Protein AF-0000000075756177 (afdb_homodimer)

InterPro domains:
  IPR056121 Domain of unknown function DUF7704 [PF24803] (3-144)
  IPR056121 Domain of unknown function DUF7704 [PTHR37019] (3-151)

Organism: Penicillium rubens (strain ATCC 28089 / DSM 1075 / NRRL 1951 / Wisconsin 54-1255) (NCBI:txid500485)

pLDDT: mean 95.38, std 9.03, range [45.72, 98.94]

Radius of gyration: 20.56 Å; Cα contacts (8 Å, |Δi|>4): 437; chains: 2; bounding box: 46×74×47 Å

Structure (mmCIF, N/CA/C/O backbone):
data_AF-0000000075756177-model_v1
#
loop_
_entity.id
_entity.type
_entity.pdbx_description
1 polymer 'Pc20g02870 protein'
#
loop_
_atom_site.group_PDB
_atom_site.id
_atom_site.type_symbol
_atom_site.label_atom_id
_atom_site.label_alt_id
_atom_site.label_comp_id
_atom_site.label_asym_id
_atom_site.label_entity_id
_atom_site.label_seq_id
_atom_site.pdbx_PDB_ins_code
_atom_site.Cartn_x
_atom_site.Cartn_y
_atom_site.Cartn_z
_atom_site.occupancy
_atom_site.B_iso_or_equiv
_atom_site.auth_seq_id
_atom_site.auth_comp_id
_atom_site.auth_asym_id
_atom_site.auth_atom_id
_atom_site.pdbx_PDB_model_num
ATOM 1 N N . MET A 1 1 ? -0.177 13.633 21.766 1 60.5 1 MET A N 1
ATOM 2 C CA . MET A 1 1 ? -1.088 14.703 21.359 1 60.5 1 MET A CA 1
ATOM 3 C C . MET A 1 1 ? -2.49 14.156 21.109 1 60.5 1 MET A C 1
ATOM 5 O O . MET A 1 1 ? -2.648 13.008 20.688 1 60.5 1 MET A O 1
ATOM 9 N N . PRO A 1 2 ? -3.428 14.906 21.578 1 76.88 2 PRO A N 1
ATOM 10 C CA . PRO A 1 2 ? -4.777 14.398 21.312 1 76.88 2 PRO A CA 1
ATOM 11 C C . PRO A 1 2 ? -5.086 14.289 19.812 1 76.88 2 PRO A C 1
ATOM 13 O O . PRO A 1 2 ? -4.547 15.055 19.016 1 76.88 2 PRO A O 1
ATOM 16 N N . THR A 1 3 ? -5.852 13.281 19.422 1 85.25 3 THR A N 1
ATOM 17 C CA . THR A 1 3 ? -6.258 13.062 18.047 1 85.25 3 THR A CA 1
ATOM 18 C C . THR A 1 3 ? -7.336 14.07 17.625 1 85.25 3 THR A C 1
ATOM 20 O O . THR A 1 3 ? -8.148 14.492 18.453 1 85.25 3 THR A O 1
ATOM 23 N N . ILE A 1 4 ? -7.324 14.445 16.438 1 93.94 4 ILE A N 1
ATOM 24 C CA . ILE A 1 4 ? -8.336 15.375 15.938 1 93.94 4 ILE A CA 1
ATOM 25 C C . ILE A 1 4 ? -9.57 14.609 15.477 1 93.94 4 ILE A C 1
ATOM 27 O O . ILE A 1 4 ? -10.609 15.203 15.188 1 93.94 4 ILE A O 1
ATOM 31 N N . PHE A 1 5 ? -9.5 13.266 15.484 1 93.81 5 PHE A N 1
ATOM 32 C CA . PHE A 1 5 ? -10.625 12.406 15.125 1 93.81 5 PHE A CA 1
ATOM 33 C C . PHE A 1 5 ? -11.688 12.414 16.219 1 93.81 5 PHE A C 1
ATOM 35 O O . PHE A 1 5 ? -11.359 12.477 17.406 1 93.81 5 PHE A O 1
ATOM 42 N N . PRO A 1 6 ? -12.961 12.352 15.727 1 96.56 6 PRO A N 1
ATOM 43 C CA . PRO A 1 6 ? -13.945 11.906 16.719 1 96.56 6 PRO A CA 1
ATOM 44 C C . PRO A 1 6 ? -13.617 10.531 17.297 1 96.56 6 PRO A C 1
ATOM 46 O O . PRO A 1 6 ? -12.805 9.797 16.734 1 96.56 6 PRO A O 1
ATOM 49 N N . THR A 1 7 ? -14.227 10.156 18.359 1 96.38 7 THR A N 1
ATOM 50 C CA . THR A 1 7 ? -13.859 9 19.172 1 96.38 7 THR A CA 1
ATOM 51 C C . THR A 1 7 ? -13.883 7.727 18.328 1 96.38 7 THR A C 1
ATOM 53 O O . THR A 1 7 ? -12.875 7.027 18.219 1 96.38 7 THR A O 1
ATOM 56 N N . TRP A 1 8 ? -15 7.391 17.688 1 98.06 8 TRP A N 1
ATOM 57 C CA . TRP A 1 8 ? -15.117 6.121 16.969 1 98.06 8 TRP A CA 1
ATOM 58 C C . TRP A 1 8 ? -14.18 6.082 15.766 1 98.06 8 TRP A C 1
ATOM 60 O O . TRP A 1 8 ? -13.43 5.121 15.594 1 98.06 8 TRP A O 1
ATOM 70 N N . PRO A 1 9 ? -14.133 7.113 14.93 1 98 9 PRO A N 1
ATOM 71 C CA . PRO A 1 9 ? -13.156 7.109 13.836 1 98 9 PRO A CA 1
ATOM 72 C C . PRO A 1 9 ? -11.719 6.957 14.328 1 98 9 PRO A C 1
ATOM 74 O O . PRO A 1 9 ? -10.914 6.285 13.688 1 98 9 PRO A O 1
ATOM 77 N N . HIS A 1 10 ? -11.461 7.531 15.445 1 97.69 10 HIS A N 1
ATOM 78 C CA . HIS A 1 10 ? -10.117 7.363 15.992 1 97.69 10 HIS A CA 1
ATOM 79 C C . HIS A 1 10 ? -9.836 5.902 16.328 1 97.69 10 HIS A C 1
ATOM 81 O O . HIS A 1 10 ? -8.781 5.375 15.961 1 97.69 10 HIS A O 1
ATOM 87 N N . ILE A 1 11 ? -10.727 5.254 17.031 1 98.25 11 ILE A N 1
ATOM 88 C CA . ILE A 1 11 ? -10.547 3.863 17.422 1 98.25 11 ILE A CA 1
ATOM 89 C C . ILE A 1 11 ? -10.406 2.988 16.188 1 98.25 11 ILE A C 1
ATOM 91 O O . ILE A 1 11 ? -9.492 2.156 16.094 1 98.25 11 ILE A O 1
ATOM 95 N N . LEU A 1 12 ? -11.258 3.23 15.188 1 98.69 12 LEU A N 1
ATOM 96 C CA . LEU A 1 12 ? -11.32 2.354 14.023 1 98.69 12 LEU A CA 1
ATOM 97 C C . LEU A 1 12 ? -10.164 2.631 13.07 1 98.69 12 LEU A C 1
ATOM 99 O O . LEU A 1 12 ? -9.383 1.729 12.75 1 98.69 12 LEU A O 1
ATOM 103 N N . PHE A 1 13 ? -9.992 3.891 12.633 1 98.44 13 PHE A N 1
ATOM 104 C CA . PHE A 1 13 ? -9.047 4.23 11.578 1 98.44 13 PHE A CA 1
ATOM 105 C C . PHE A 1 13 ? -7.656 4.477 12.156 1 98.44 13 PHE A C 1
ATOM 107 O O . PHE A 1 13 ? -6.648 4.242 11.484 1 98.44 13 PHE A O 1
ATOM 114 N N . GLY A 1 14 ? -7.57 4.898 13.414 1 97.75 14 GLY A N 1
ATOM 115 C CA . GLY A 1 14 ? -6.289 5.242 14.008 1 97.75 14 GLY A CA 1
ATOM 116 C C . GLY A 1 14 ? -5.676 4.105 14.797 1 97.75 14 GLY A C 1
ATOM 117 O O . GLY A 1 14 ? -4.473 4.113 15.078 1 97.75 14 GLY A O 1
ATOM 118 N N . VAL A 1 15 ? -6.48 3.037 15.188 1 98.19 15 VAL A N 1
ATOM 119 C CA . VAL A 1 15 ? -5.945 1.997 16.062 1 98.19 15 VAL A CA 1
ATOM 120 C C . VAL A 1 15 ? -6.211 0.623 15.453 1 98.19 15 VAL A C 1
ATOM 122 O O . VAL A 1 15 ? -5.277 -0.108 15.117 1 98.19 15 VAL A O 1
ATOM 125 N N . LEU A 1 16 ? -7.441 0.29 15.164 1 98.69 16 LEU A N 1
ATOM 126 C CA . LEU A 1 16 ? -7.797 -1.062 14.742 1 98.69 16 LEU A CA 1
ATOM 127 C C . LEU A 1 16 ? -7.336 -1.331 13.312 1 98.69 16 LEU A C 1
ATOM 129 O O . LEU A 1 16 ? -6.828 -2.412 13.016 1 98.69 16 LEU A O 1
ATOM 133 N N . GLU A 1 17 ? -7.535 -0.395 12.477 1 98.81 17 GLU A N 1
ATOM 134 C CA . GLU A 1 17 ? -7.141 -0.588 11.086 1 98.81 17 GLU A CA 1
ATOM 135 C C . GLU A 1 17 ? -5.629 -0.758 10.961 1 98.81 17 GLU A C 1
ATOM 137 O O . GLU A 1 17 ? -5.156 -1.705 10.328 1 98.81 17 GLU A O 1
ATOM 142 N N . PRO A 1 18 ? -4.809 0.048 11.633 1 98.44 18 PRO A N 1
ATOM 143 C CA . PRO A 1 18 ? -3.367 -0.21 11.586 1 98.44 18 PRO A CA 1
ATOM 144 C C . PRO A 1 18 ? -2.992 -1.576 12.156 1 98.44 18 PRO A C 1
ATOM 146 O O . PRO A 1 18 ? -2.1 -2.244 11.633 1 98.44 18 PRO A O 1
ATOM 149 N N . ILE A 1 19 ? -3.65 -2.016 13.141 1 98.19 19 ILE A N 1
ATOM 150 C CA . ILE A 1 19 ? -3.387 -3.34 13.688 1 98.19 19 ILE A CA 1
ATOM 151 C C . ILE A 1 19 ? -3.705 -4.406 12.641 1 98.19 19 ILE A C 1
ATOM 153 O O . ILE A 1 19 ? -2.938 -5.355 12.461 1 98.19 19 ILE A O 1
ATOM 157 N N . SER A 1 20 ? -4.824 -4.277 11.93 1 98.38 20 SER A N 1
ATOM 158 C CA . SER A 1 20 ? -5.195 -5.23 10.891 1 98.38 20 SER A CA 1
ATOM 159 C C . SER A 1 20 ? -4.156 -5.266 9.773 1 98.38 20 SER A C 1
ATOM 161 O O . SER A 1 20 ? -3.844 -6.332 9.242 1 98.38 20 SER A O 1
ATOM 163 N N . LEU A 1 21 ? -3.619 -4.102 9.398 1 98.75 21 LEU A N 1
ATOM 164 C CA . LEU A 1 21 ? -2.586 -4.023 8.367 1 98.75 21 LEU A CA 1
ATOM 165 C C . LEU A 1 21 ? -1.298 -4.688 8.844 1 98.75 21 LEU A C 1
ATOM 167 O O . LEU A 1 21 ? -0.624 -5.371 8.062 1 98.75 21 LEU A O 1
ATOM 171 N N . ALA A 1 22 ? -0.954 -4.52 10.125 1 98.5 22 ALA A N 1
ATOM 172 C CA . ALA A 1 22 ? 0.229 -5.172 10.68 1 98.5 22 ALA A CA 1
ATOM 173 C C . ALA A 1 22 ? 0.087 -6.691 10.633 1 98.5 22 ALA A C 1
ATOM 175 O O . ALA A 1 22 ? 1.028 -7.398 10.273 1 98.5 22 ALA A O 1
ATOM 176 N N . LEU A 1 23 ? -1.107 -7.152 10.984 1 97.81 23 LEU A N 1
ATOM 177 C CA . LEU A 1 23 ? -1.362 -8.586 10.945 1 97.81 23 LEU A CA 1
ATOM 178 C C . LEU A 1 23 ? -1.269 -9.117 9.523 1 97.81 23 LEU A C 1
ATOM 180 O O . LEU A 1 23 ? -0.681 -10.18 9.289 1 97.81 23 LEU A O 1
ATOM 184 N N . GLY A 1 24 ? -1.844 -8.406 8.578 1 97.88 24 GLY A N 1
ATOM 185 C CA . GLY A 1 24 ? -1.731 -8.789 7.184 1 97.88 24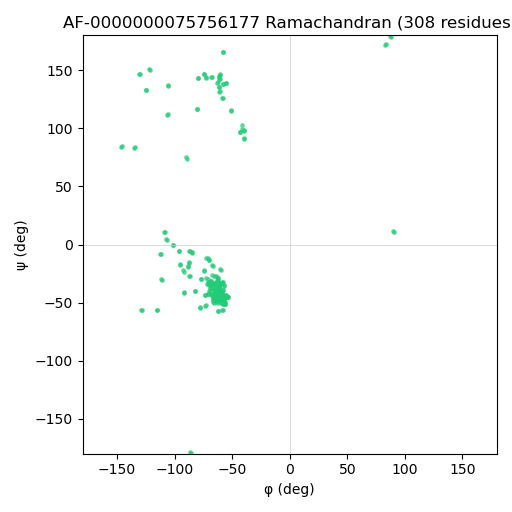 GLY A CA 1
ATOM 186 C C . GLY A 1 24 ? -0.301 -8.805 6.68 1 97.88 24 GLY A C 1
ATOM 187 O O . GLY A 1 24 ? 0.061 -9.625 5.84 1 97.88 24 GLY A O 1
ATOM 188 N N . SER A 1 25 ? 0.484 -7.906 7.184 1 98.44 25 SER A N 1
ATOM 189 C CA . SER A 1 25 ? 1.865 -7.77 6.73 1 98.44 25 SER A CA 1
ATOM 190 C C . SER A 1 25 ? 2.721 -8.938 7.207 1 98.44 25 SER A C 1
ATOM 192 O O . SER A 1 25 ? 3.656 -9.352 6.52 1 98.44 25 SER A O 1
ATOM 194 N N . VAL A 1 26 ? 2.502 -9.5 8.344 1 98.12 26 VAL A N 1
ATOM 195 C CA . VAL A 1 26 ? 3.367 -10.516 8.938 1 98.12 26 VAL A CA 1
ATOM 196 C C . VAL A 1 26 ? 2.943 -11.898 8.461 1 98.12 26 VAL A C 1
ATOM 198 O O . VAL A 1 26 ? 3.705 -12.867 8.586 1 98.12 26 VAL A O 1
ATOM 201 N N . PHE A 1 27 ? 1.721 -12.039 7.961 1 98.12 27 PHE A N 1
ATOM 202 C CA . PHE A 1 27 ? 1.169 -13.336 7.598 1 98.12 27 PHE A CA 1
ATOM 203 C C . PHE A 1 27 ? 2.068 -14.047 6.594 1 98.12 27 PHE A C 1
ATOM 205 O O . PHE A 1 27 ? 2.434 -15.211 6.789 1 98.12 27 PHE A O 1
ATOM 212 N N . PRO A 1 28 ? 2.471 -13.422 5.551 1 98.12 28 PRO A N 1
ATOM 213 C CA . PRO A 1 28 ? 3.32 -14.148 4.609 1 98.12 28 PRO A CA 1
ATOM 214 C C . PRO A 1 28 ? 4.691 -14.492 5.191 1 98.12 28 PRO A C 1
ATOM 216 O O . PRO A 1 28 ? 5.379 -15.383 4.684 1 98.12 28 PRO A O 1
ATOM 219 N N . LEU A 1 29 ? 5.156 -13.828 6.285 1 97.62 29 LEU A N 1
ATOM 220 C CA . LEU A 1 29 ? 6.422 -14.141 6.941 1 97.62 29 LEU A CA 1
ATOM 221 C C . LEU A 1 29 ? 6.293 -15.391 7.809 1 97.62 29 LEU A C 1
ATOM 223 O O . LEU A 1 29 ? 7.25 -16.156 7.941 1 97.62 29 LEU A O 1
ATOM 227 N N . TYR A 1 30 ? 5.102 -15.578 8.305 1 97.62 30 TYR A N 1
ATOM 228 C CA . TYR A 1 30 ? 4.852 -16.672 9.234 1 97.62 30 TYR A CA 1
ATOM 229 C C . TYR A 1 30 ? 4.402 -17.922 8.492 1 97.62 30 TYR A C 1
ATOM 231 O O . TYR A 1 30 ? 4.773 -19.047 8.867 1 97.62 30 TYR A O 1
ATOM 239 N N . ASP A 1 31 ? 3.572 -17.797 7.504 1 98.31 31 ASP A N 1
ATOM 240 C CA . ASP A 1 31 ? 2.994 -18.891 6.727 1 98.31 31 ASP A CA 1
ATOM 241 C C . ASP A 1 31 ? 2.785 -18.484 5.27 1 98.31 31 ASP A C 1
ATOM 243 O O . ASP A 1 31 ? 1.659 -18.188 4.859 1 98.31 31 ASP A O 1
ATOM 247 N N . LEU A 1 32 ? 3.871 -18.609 4.508 1 98.31 32 LEU A N 1
ATOM 248 C CA . LEU A 1 32 ? 3.877 -18.156 3.119 1 98.31 32 LEU A CA 1
ATOM 249 C C . LEU A 1 32 ? 2.908 -18.984 2.277 1 98.31 32 LEU A C 1
ATOM 251 O O . LEU A 1 32 ? 2.107 -18.438 1.522 1 98.31 32 LEU A O 1
ATOM 255 N N . GLU A 1 33 ? 2.977 -20.328 2.416 1 98 33 GLU A N 1
ATOM 256 C CA . GLU A 1 33 ? 2.111 -21.219 1.642 1 98 33 GLU A CA 1
ATOM 257 C C . GLU A 1 33 ? 0.64 -20.953 1.954 1 98 33 GLU A C 1
ATOM 259 O O . GLU A 1 33 ? -0.192 -20.891 1.047 1 98 33 GLU A O 1
ATOM 264 N N . GLY A 1 34 ? 0.359 -20.812 3.277 1 98.06 34 GLY A N 1
ATOM 265 C CA . GLY A 1 34 ? -1.007 -20.516 3.682 1 98.06 34 GLY A CA 1
ATOM 266 C C . GLY A 1 34 ? -1.503 -19.172 3.174 1 98.06 34 GLY A C 1
ATOM 267 O O . GLY A 1 34 ? -2.666 -19.047 2.783 1 98.06 34 GLY A O 1
ATOM 268 N N . PHE A 1 35 ? -0.64 -18.172 3.123 1 98.69 35 PHE A N 1
ATOM 269 C CA . PHE A 1 35 ? -1.006 -16.844 2.643 1 98.69 35 PHE A CA 1
ATOM 270 C C . PHE A 1 35 ? -1.337 -16.875 1.154 1 98.69 35 PHE A C 1
ATOM 272 O O . PHE A 1 35 ? -2.322 -16.281 0.719 1 98.69 35 PHE A O 1
ATOM 279 N N . ILE A 1 36 ? -0.532 -17.594 0.418 1 98.56 36 ILE A N 1
ATOM 280 C CA . ILE A 1 36 ? -0.739 -17.656 -1.024 1 98.56 36 ILE A CA 1
ATOM 281 C C . ILE A 1 36 ? -1.962 -18.516 -1.33 1 98.56 36 ILE A C 1
ATOM 283 O O . ILE A 1 36 ? -2.908 -18.062 -1.973 1 98.56 36 ILE A O 1
ATOM 287 N N . ALA A 1 37 ? -2.02 -19.734 -0.821 1 97.81 37 ALA A N 1
ATOM 288 C CA . ALA A 1 37 ? -3.129 -20.641 -1.099 1 97.81 37 ALA A CA 1
ATOM 289 C C . ALA A 1 37 ? -4.441 -20.094 -0.547 1 97.81 37 ALA A C 1
ATOM 291 O O . ALA A 1 37 ? -5.504 -20.281 -1.145 1 97.81 37 ALA A O 1
ATOM 292 N N . GLY A 1 38 ? -4.383 -19.375 0.55 1 97.75 38 GLY A N 1
ATOM 293 C CA . GLY A 1 38 ? -5.562 -18.891 1.246 1 97.75 38 GLY A CA 1
ATOM 294 C C . GLY A 1 38 ? -6.262 -17.766 0.511 1 97.75 38 GLY A C 1
ATOM 295 O O . GLY A 1 38 ? -7.402 -17.422 0.832 1 97.75 38 GLY A O 1
ATOM 296 N N . GLN A 1 39 ? -5.645 -17.188 -0.509 1 98.31 39 GLN A N 1
ATOM 297 C CA . GLN A 1 39 ? -6.293 -16.156 -1.297 1 98.31 39 GLN A CA 1
ATOM 298 C C . GLN A 1 39 ? -7.527 -16.688 -2.012 1 98.31 39 GLN A C 1
ATOM 300 O O . GLN A 1 39 ? -8.438 -15.93 -2.35 1 98.31 39 GLN A O 1
ATOM 305 N N . THR A 1 40 ? -7.516 -17.938 -2.305 1 97.31 40 THR A N 1
ATOM 306 C CA . THR A 1 40 ? -8.625 -18.609 -2.969 1 97.31 40 THR A CA 1
ATOM 307 C C . THR A 1 40 ? -8.938 -19.938 -2.289 1 97.31 40 THR A C 1
ATOM 309 O O . THR A 1 40 ? -8.539 -21 -2.773 1 97.31 40 THR A O 1
ATOM 312 N N . PRO A 1 41 ? -9.711 -19.844 -1.241 1 93.56 41 PRO A N 1
ATOM 313 C CA . PRO A 1 41 ? -9.844 -21.016 -0.37 1 93.56 41 PRO A CA 1
ATOM 314 C C . PRO A 1 41 ? -10.625 -22.141 -1.024 1 93.56 41 PRO A C 1
ATOM 316 O O . PRO A 1 41 ? -10.578 -23.281 -0.552 1 93.56 41 PRO A O 1
ATOM 319 N N . THR A 1 42 ? -11.297 -21.938 -2.092 1 95 42 THR A N 1
ATOM 320 C CA . THR A 1 42 ? -12.109 -22.969 -2.719 1 95 42 THR A CA 1
ATOM 321 C C . THR A 1 42 ? -11.336 -23.656 -3.852 1 95 42 THR A C 1
ATOM 323 O O . THR A 1 42 ? -11.859 -24.547 -4.512 1 95 42 THR A O 1
ATOM 326 N N . ILE A 1 43 ? -10.211 -23.203 -4.164 1 95.81 43 ILE A N 1
ATOM 327 C CA . ILE A 1 43 ? -9.352 -23.75 -5.207 1 95.81 43 ILE A CA 1
ATOM 328 C C . ILE A 1 43 ? -8.188 -24.516 -4.566 1 95.81 43 ILE A C 1
ATOM 330 O O . ILE A 1 43 ? -7.602 -24.047 -3.588 1 95.81 43 ILE A O 1
ATOM 334 N N . ALA A 1 44 ? -7.879 -25.672 -5.098 1 96.5 44 ALA A N 1
ATOM 335 C CA . ALA A 1 44 ? -6.77 -26.469 -4.574 1 96.5 44 ALA A CA 1
ATOM 336 C C . ALA A 1 44 ? -5.473 -25.656 -4.562 1 96.5 44 ALA A C 1
ATOM 338 O O . ALA A 1 44 ? -5.18 -24.938 -5.512 1 96.5 44 ALA A O 1
ATOM 339 N N . ALA A 1 45 ? -4.734 -25.828 -3.482 1 95.88 45 ALA A N 1
ATOM 340 C CA . ALA A 1 45 ? -3.445 -25.141 -3.371 1 95.88 45 ALA A CA 1
ATOM 341 C C . ALA A 1 45 ? -2.506 -25.562 -4.496 1 95.88 45 ALA A C 1
ATOM 343 O O . ALA A 1 45 ? -2.578 -26.703 -4.984 1 95.88 45 ALA A O 1
ATOM 344 N N . PRO A 1 46 ? -1.702 -24.609 -4.898 1 93.56 46 PRO A N 1
ATOM 345 C CA . PRO A 1 46 ? -0.707 -25.047 -5.883 1 93.56 46 PRO A CA 1
ATOM 346 C C . PRO A 1 46 ? 0.221 -26.125 -5.336 1 93.56 46 PRO A C 1
ATOM 348 O O . PRO A 1 46 ? 0.592 -26.094 -4.16 1 93.56 46 PRO A O 1
ATOM 351 N N . ALA A 1 47 ? 0.567 -27.047 -6.168 1 92.31 47 ALA A N 1
ATOM 352 C CA . ALA A 1 47 ? 1.464 -28.125 -5.762 1 92.31 47 ALA A CA 1
ATOM 353 C C . ALA A 1 47 ? 2.82 -27.578 -5.328 1 92.31 47 ALA A C 1
ATOM 355 O O . ALA A 1 47 ? 3.422 -28.078 -4.371 1 92.31 47 ALA A O 1
ATOM 356 N N . THR A 1 48 ? 3.365 -26.609 -6.051 1 93.94 48 THR A N 1
ATOM 357 C CA . THR A 1 48 ? 4.586 -25.875 -5.73 1 93.94 48 THR A CA 1
ATOM 358 C C . THR A 1 48 ? 4.363 -24.375 -5.859 1 93.94 48 THR A C 1
ATOM 360 O O . THR A 1 48 ? 3.574 -23.938 -6.695 1 93.94 48 THR A O 1
ATOM 363 N N . LEU A 1 49 ? 5.059 -23.719 -5.012 1 95.81 49 LEU A N 1
ATOM 364 C CA . LEU A 1 49 ? 4.953 -22.266 -5.105 1 95.81 49 LEU A CA 1
ATOM 365 C C . LEU A 1 49 ? 5.84 -21.719 -6.223 1 95.81 49 LEU A C 1
ATOM 367 O O . LEU A 1 49 ? 7.059 -21.906 -6.199 1 95.81 49 LEU A O 1
ATOM 371 N N . HIS A 1 50 ? 5.191 -21.125 -7.199 1 97.19 50 HIS A N 1
ATOM 372 C CA . HIS A 1 50 ? 5.996 -20.422 -8.188 1 97.19 50 HIS A CA 1
ATOM 373 C C . HIS A 1 50 ? 6.668 -19.188 -7.586 1 97.19 50 HIS A C 1
ATOM 375 O O . HIS A 1 50 ? 6.043 -18.438 -6.828 1 97.19 50 HIS A O 1
ATOM 381 N N . PRO A 1 51 ? 7.883 -18.844 -7.992 1 97.62 51 PRO A N 1
ATOM 382 C CA . PRO A 1 51 ? 8.594 -17.703 -7.414 1 97.62 51 PRO A CA 1
ATOM 383 C C . PRO A 1 51 ? 7.875 -16.375 -7.656 1 97.62 51 PRO A C 1
ATOM 385 O O . PRO A 1 51 ? 7.98 -15.461 -6.84 1 97.62 51 PRO A O 1
ATOM 388 N N . SER A 1 52 ? 7.145 -16.266 -8.719 1 97.94 52 SER A N 1
ATOM 389 C CA . SER A 1 52 ? 6.387 -15.047 -8.969 1 97.94 52 SER A CA 1
ATOM 390 C C . SER A 1 52 ? 5.348 -14.812 -7.875 1 97.94 52 SER A C 1
ATOM 392 O O . SER A 1 52 ? 5.133 -13.68 -7.445 1 97.94 52 SER A O 1
ATOM 394 N N . SER A 1 53 ? 4.711 -15.906 -7.418 1 98.31 53 SER A N 1
ATOM 395 C CA . SER A 1 53 ? 3.736 -15.789 -6.336 1 98.31 53 SER A CA 1
ATOM 396 C C . SER A 1 53 ? 4.414 -15.422 -5.02 1 98.31 53 SER A C 1
ATOM 398 O O . SER A 1 53 ? 3.848 -14.688 -4.207 1 98.31 53 SER A O 1
ATOM 400 N N . VAL A 1 54 ? 5.547 -15.914 -4.84 1 98.44 54 VAL A N 1
ATOM 401 C CA . VAL A 1 54 ? 6.34 -15.594 -3.658 1 98.44 54 VAL A CA 1
ATOM 402 C C . VAL A 1 54 ? 6.664 -14.102 -3.648 1 98.44 54 VAL A C 1
ATOM 404 O O . VAL A 1 54 ? 6.473 -13.422 -2.633 1 98.44 54 VAL A O 1
ATOM 407 N N . ALA A 1 55 ? 7.117 -13.602 -4.777 1 98.75 55 ALA A N 1
ATOM 408 C CA . ALA A 1 55 ? 7.422 -12.18 -4.902 1 98.75 55 ALA A CA 1
ATOM 409 C C . ALA A 1 55 ? 6.199 -11.32 -4.582 1 98.75 55 ALA A C 1
ATOM 411 O O . ALA A 1 55 ? 6.273 -10.398 -3.766 1 98.75 55 ALA A O 1
ATOM 412 N N . LEU A 1 56 ? 5.105 -11.695 -5.195 1 98.88 56 LEU A N 1
ATOM 413 C CA . LEU A 1 56 ? 3.873 -10.938 -5.02 1 98.88 56 LEU A CA 1
ATOM 414 C C . LEU A 1 56 ? 3.422 -10.953 -3.564 1 98.88 56 LEU A C 1
ATOM 416 O O . LEU A 1 56 ? 2.998 -9.93 -3.027 1 98.88 56 LEU A O 1
ATOM 420 N N . ALA A 1 57 ? 3.533 -12.086 -2.953 1 98.88 57 ALA A N 1
ATOM 421 C CA . ALA A 1 57 ? 3.1 -12.242 -1.567 1 98.88 57 ALA A CA 1
ATOM 422 C C . ALA A 1 57 ? 3.938 -11.375 -0.63 1 98.88 57 ALA A C 1
ATOM 424 O O . ALA A 1 57 ? 3.395 -10.641 0.199 1 98.88 57 ALA A O 1
ATOM 425 N N . TYR A 1 58 ? 5.203 -11.43 -0.785 1 98.81 58 TYR A N 1
ATOM 426 C CA . TYR A 1 58 ? 6.078 -10.656 0.09 1 98.81 58 TYR A CA 1
ATOM 427 C C . TYR A 1 58 ? 5.949 -9.164 -0.189 1 98.81 58 TYR A C 1
ATOM 429 O O . TYR A 1 58 ? 6.004 -8.344 0.733 1 98.81 58 TYR A O 1
ATOM 437 N N . GLN A 1 59 ? 5.844 -8.781 -1.425 1 98.94 59 GLN A N 1
ATOM 438 C CA . GLN A 1 59 ? 5.66 -7.375 -1.771 1 98.94 59 GLN A CA 1
ATOM 439 C C . GLN A 1 59 ? 4.348 -6.836 -1.205 1 98.94 59 GLN A C 1
ATOM 441 O O . GLN A 1 59 ? 4.305 -5.723 -0.681 1 98.94 59 GLN A O 1
ATOM 446 N N . LEU A 1 60 ? 3.324 -7.637 -1.31 1 98.88 60 LEU A N 1
ATOM 447 C CA . LEU A 1 60 ? 2.043 -7.23 -0.742 1 98.88 60 LEU A CA 1
ATOM 448 C C . LEU A 1 60 ? 2.145 -7.078 0.772 1 98.88 60 LEU A C 1
ATOM 450 O O . LEU A 1 60 ? 1.688 -6.074 1.329 1 98.88 60 LEU A O 1
ATOM 454 N N . GLY A 1 61 ? 2.742 -8.055 1.448 1 98.81 61 GLY A N 1
ATOM 455 C CA . GLY A 1 61 ? 2.971 -7.926 2.879 1 98.81 61 GLY A CA 1
ATOM 456 C C . GLY A 1 61 ? 3.756 -6.68 3.248 1 98.81 61 GLY A C 1
ATOM 457 O O . GLY A 1 61 ? 3.434 -6.004 4.227 1 98.81 61 GLY A O 1
ATOM 458 N N . ASN A 1 62 ? 4.773 -6.41 2.52 1 98.88 62 ASN A N 1
ATOM 459 C CA . ASN A 1 62 ? 5.594 -5.227 2.746 1 98.88 62 ASN A CA 1
ATOM 460 C C . ASN A 1 62 ? 4.773 -3.945 2.623 1 98.88 62 ASN A C 1
ATOM 462 O O . ASN A 1 62 ? 4.938 -3.02 3.42 1 98.88 62 ASN A O 1
ATOM 466 N N . VAL A 1 63 ? 3.906 -3.869 1.613 1 98.81 63 VAL A N 1
ATOM 467 C CA . VAL A 1 63 ? 3.145 -2.639 1.433 1 98.81 63 VAL A CA 1
ATOM 468 C C . VAL A 1 63 ? 2.082 -2.523 2.523 1 98.81 63 VAL A C 1
ATOM 470 O O . VAL A 1 63 ? 1.75 -1.42 2.961 1 98.81 63 VAL A O 1
ATOM 473 N N . TYR A 1 64 ? 1.595 -3.656 3.045 1 98.88 64 TYR A N 1
ATOM 474 C CA . TYR A 1 64 ? 0.739 -3.586 4.223 1 98.88 64 TYR A CA 1
ATOM 475 C C . TYR A 1 64 ? 1.486 -2.975 5.402 1 98.88 64 TYR A C 1
ATOM 477 O O . TYR A 1 64 ? 0.909 -2.217 6.188 1 98.88 64 TYR A O 1
ATOM 485 N N . SER A 1 65 ? 2.691 -3.355 5.598 1 98.81 65 SER A N 1
ATOM 486 C CA . SER A 1 65 ? 3.508 -2.738 6.637 1 98.81 65 SER A CA 1
ATOM 487 C C . SER A 1 65 ? 3.643 -1.236 6.414 1 98.81 65 SER A C 1
ATOM 489 O O . SER A 1 65 ? 3.588 -0.455 7.367 1 98.81 65 SER A O 1
ATOM 491 N N . LEU A 1 66 ? 3.877 -0.829 5.164 1 98.88 66 LEU A N 1
ATOM 492 C CA . LEU A 1 66 ? 3.934 0.595 4.848 1 98.88 66 LEU A CA 1
ATOM 493 C C . LEU A 1 66 ? 2.623 1.285 5.211 1 98.88 66 LEU A C 1
ATOM 495 O O . LEU A 1 66 ? 2.631 2.363 5.809 1 98.88 66 LEU A O 1
ATOM 499 N N . LEU A 1 67 ? 1.511 0.699 4.859 1 98.88 67 LEU A N 1
ATOM 500 C CA . LEU A 1 67 ? 0.213 1.307 5.137 1 98.88 67 LEU A CA 1
ATOM 501 C C . LEU A 1 67 ? -0.041 1.386 6.637 1 98.88 67 LEU A C 1
ATOM 503 O O . LEU A 1 67 ? -0.679 2.326 7.117 1 98.88 67 LEU A O 1
ATOM 507 N N . PHE A 1 68 ? 0.453 0.369 7.387 1 98.88 68 PHE A N 1
ATOM 508 C CA . PHE A 1 68 ? 0.43 0.451 8.844 1 98.88 68 PHE A CA 1
ATOM 509 C C . PHE A 1 68 ? 1.153 1.702 9.32 1 98.88 68 PHE A C 1
ATOM 511 O O . PHE A 1 68 ? 0.594 2.494 10.086 1 98.88 68 PHE A O 1
ATOM 518 N N . LEU A 1 69 ? 2.342 1.941 8.875 1 98.69 69 LEU A N 1
ATOM 519 C CA . LEU A 1 69 ? 3.156 3.076 9.297 1 98.69 69 LEU A CA 1
ATOM 520 C C . LEU A 1 69 ? 2.518 4.395 8.867 1 98.69 69 LEU A C 1
ATOM 522 O O . LEU A 1 69 ? 2.463 5.348 9.648 1 98.69 69 LEU A O 1
ATOM 526 N N . VAL A 1 70 ? 2.045 4.41 7.613 1 98.38 70 VAL A N 1
ATOM 527 C CA . VAL A 1 70 ? 1.433 5.625 7.078 1 98.38 70 VAL A CA 1
ATOM 528 C C . VAL A 1 70 ? 0.15 5.938 7.848 1 98.38 70 VAL A C 1
ATOM 530 O O . VAL A 1 70 ? -0.104 7.09 8.195 1 98.38 70 VAL A O 1
ATOM 533 N N . GLY A 1 71 ? -0.647 4.895 8.117 1 97.81 71 GLY A N 1
ATOM 534 C CA . GLY A 1 71 ? -1.872 5.09 8.875 1 97.81 71 GLY A CA 1
ATOM 535 C C . GLY A 1 71 ? -1.631 5.656 10.266 1 97.81 71 GLY A C 1
ATOM 536 O O . GLY A 1 71 ? -2.27 6.633 10.656 1 97.81 71 GLY A O 1
ATOM 537 N N . VAL A 1 72 ? -0.668 5.062 10.945 1 97.69 72 VAL A N 1
ATOM 538 C CA . VAL A 1 72 ? -0.313 5.562 12.273 1 97.69 72 VAL A CA 1
ATOM 539 C C . VAL A 1 72 ? 0.242 6.98 12.156 1 97.69 72 VAL A C 1
ATOM 541 O O . VAL A 1 72 ? -0.161 7.875 12.906 1 97.69 72 VAL A O 1
ATOM 544 N N . GLY A 1 73 ? 1.109 7.223 11.258 1 96.38 73 GLY A N 1
ATOM 545 C CA . GLY A 1 73 ? 1.728 8.531 11.086 1 96.38 73 GLY A CA 1
ATOM 546 C C . GLY A 1 73 ? 0.725 9.625 10.789 1 96.38 73 GLY A C 1
ATOM 547 O O . GLY A 1 73 ? 0.738 10.68 11.438 1 96.38 73 GLY A O 1
ATOM 548 N N . VAL A 1 74 ? -0.164 9.414 9.828 1 96.44 74 VAL A N 1
ATOM 549 C CA . VAL A 1 74 ? -1.115 10.438 9.398 1 96.4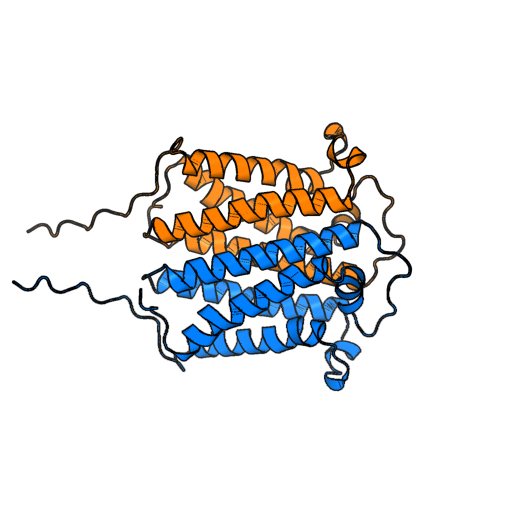4 74 VAL A CA 1
ATOM 550 C C . VAL A 1 74 ? -2.17 10.648 10.477 1 96.44 74 VAL A C 1
ATOM 552 O O . VAL A 1 74 ? -2.459 11.789 10.852 1 96.44 74 VAL A O 1
ATOM 555 N N . CYS A 1 75 ? -2.703 9.625 11.094 1 96.19 75 CYS A N 1
ATOM 556 C CA . CYS A 1 75 ? -3.83 9.719 12.008 1 96.19 75 CYS A CA 1
ATOM 557 C C . CYS A 1 75 ? -3.395 10.312 13.344 1 96.19 75 CYS A C 1
ATOM 559 O O . CYS A 1 75 ? -4.207 10.898 14.062 1 96.19 75 CYS A O 1
ATOM 561 N N . HIS A 1 76 ? -2.078 10.203 13.648 1 96 76 HIS A N 1
ATOM 562 C CA . HIS A 1 76 ? -1.679 10.617 14.984 1 96 76 HIS A CA 1
ATOM 563 C C . HIS A 1 76 ? -0.829 11.883 14.938 1 96 76 HIS A C 1
ATOM 565 O O . HIS A 1 76 ? -0.623 12.539 15.961 1 96 76 HIS A O 1
ATOM 571 N N . ALA A 1 77 ? -0.461 12.297 13.758 1 93.62 77 ALA A N 1
ATOM 572 C CA . ALA A 1 77 ? 0.47 13.422 13.734 1 93.62 77 ALA A CA 1
ATOM 573 C C . ALA A 1 77 ? -0.196 14.672 13.164 1 93.62 77 ALA A C 1
ATOM 575 O O . ALA A 1 77 ? 0.18 15.797 13.508 1 93.62 77 ALA A O 1
ATOM 576 N N . THR A 1 78 ? -1.133 14.531 12.289 1 95.88 78 THR A N 1
ATOM 577 C CA . THR A 1 78 ? -1.651 15.711 11.602 1 95.88 78 THR A CA 1
ATOM 578 C C . THR A 1 78 ? -2.643 16.469 12.484 1 95.88 78 THR A C 1
ATOM 580 O O . THR A 1 78 ? -3.408 15.844 13.234 1 95.88 78 THR A O 1
ATOM 583 N N . THR A 1 79 ? -2.654 17.766 12.43 1 95.62 79 THR A N 1
ATOM 584 C CA . THR A 1 79 ? -3.68 18.625 13.016 1 95.62 79 THR A CA 1
ATOM 585 C C . THR A 1 79 ? -4.543 19.25 11.93 1 95.62 79 THR A C 1
ATOM 587 O O . THR A 1 79 ? -5.344 20.156 12.211 1 95.62 79 THR A O 1
ATOM 590 N N . GLU A 1 80 ? -4.398 18.781 10.68 1 96.06 80 GLU A N 1
ATOM 591 C CA . GLU A 1 80 ? -5.125 19.297 9.523 1 96.06 80 GLU A CA 1
ATOM 592 C C . GLU A 1 80 ? -6.219 18.328 9.078 1 96.06 80 GLU A C 1
ATOM 594 O O . GLU A 1 80 ? -5.93 17.281 8.508 1 96.06 80 GLU A O 1
ATOM 599 N N . PRO A 1 81 ? -7.434 18.703 9.227 1 96.38 81 PRO A N 1
ATOM 600 C CA . PRO A 1 81 ? -8.523 17.812 8.812 1 96.38 81 PRO A CA 1
ATOM 601 C C . PRO A 1 81 ? -8.461 17.453 7.332 1 96.38 81 PRO A C 1
ATOM 603 O O . PRO A 1 81 ? -8.859 16.344 6.949 1 96.38 81 PRO A O 1
ATOM 606 N N . ARG A 1 82 ? -7.988 18.328 6.543 1 95.25 82 ARG A N 1
ATOM 607 C CA . ARG A 1 82 ? -7.938 18.078 5.109 1 95.25 82 ARG A CA 1
ATOM 608 C C . ARG A 1 82 ? -6.996 16.906 4.797 1 95.25 82 ARG A C 1
ATOM 610 O O . ARG A 1 82 ? -7.258 16.125 3.889 1 95.25 82 ARG A O 1
ATOM 617 N N . VAL A 1 83 ? -5.895 16.844 5.488 1 96.69 83 VAL A N 1
ATOM 618 C CA . VAL A 1 83 ? -4.945 15.742 5.293 1 96.69 83 VAL A CA 1
ATOM 619 C C . VAL A 1 83 ? -5.609 14.414 5.645 1 96.69 83 VAL A C 1
ATOM 621 O O . VAL A 1 83 ? -5.527 13.453 4.883 1 96.69 83 VAL A O 1
ATOM 624 N N . LEU A 1 84 ? -6.273 14.375 6.738 1 96.81 84 LEU A N 1
ATOM 625 C CA . LEU A 1 84 ? -6.969 13.172 7.184 1 96.81 84 LEU A CA 1
ATOM 626 C C . LEU A 1 84 ? -8.07 12.789 6.203 1 96.81 84 LEU A C 1
ATOM 628 O O . LEU A 1 84 ? -8.227 11.617 5.859 1 96.81 84 LEU A O 1
ATOM 632 N N . ARG A 1 85 ? -8.836 13.703 5.801 1 96.69 85 ARG A N 1
ATOM 633 C CA . ARG A 1 85 ? -9.93 13.469 4.863 1 96.69 85 ARG A CA 1
ATOM 634 C C . ARG A 1 85 ? -9.406 12.867 3.561 1 96.69 85 ARG A C 1
ATOM 636 O O . ARG A 1 85 ? -9.953 11.875 3.064 1 96.69 85 ARG A O 1
ATOM 643 N N . ASN A 1 86 ? -8.406 13.469 2.963 1 97.5 86 ASN A N 1
ATOM 644 C CA . ASN A 1 86 ? -7.832 12.961 1.721 1 97.5 86 ASN A CA 1
ATOM 645 C C . ASN A 1 86 ? -7.301 11.539 1.886 1 97.5 86 ASN A C 1
ATOM 647 O O . ASN A 1 86 ? -7.469 10.703 0.996 1 97.5 86 ASN A O 1
ATOM 651 N N . TYR A 1 87 ? -6.664 11.336 3.025 1 98.5 87 TYR A N 1
ATOM 652 C CA . TYR A 1 87 ? -6.168 9.992 3.328 1 98.5 87 TYR A CA 1
ATOM 653 C C . TYR A 1 87 ? -7.309 8.984 3.348 1 98.5 87 TYR A C 1
ATOM 655 O O . TYR A 1 87 ? -7.219 7.93 2.715 1 98.5 87 TYR A O 1
ATOM 663 N N . LEU A 1 88 ? -8.375 9.32 3.992 1 98.69 88 LEU A N 1
ATOM 664 C CA . LEU A 1 88 ? -9.516 8.414 4.113 1 98.69 88 LEU A CA 1
ATOM 665 C C . LEU A 1 88 ? -10.211 8.234 2.77 1 98.69 88 LEU A C 1
ATOM 667 O O . LEU A 1 88 ? -10.742 7.16 2.477 1 98.69 88 LEU A O 1
ATOM 671 N N . ILE A 1 89 ? -10.258 9.211 1.949 1 98.75 89 ILE A N 1
ATOM 672 C CA . ILE A 1 89 ? -10.828 9.078 0.613 1 98.75 89 ILE A CA 1
ATOM 673 C C . ILE A 1 89 ? -10.023 8.07 -0.196 1 98.75 89 ILE A C 1
ATOM 675 O O . ILE A 1 89 ? -10.594 7.191 -0.852 1 98.75 89 ILE A O 1
ATOM 679 N N . GLY A 1 90 ? -8.68 8.219 -0.169 1 98.81 90 GLY A N 1
ATOM 680 C CA . GLY A 1 90 ? -7.852 7.227 -0.829 1 98.81 90 GLY A CA 1
ATOM 681 C C . GLY A 1 90 ? -8.125 5.812 -0.359 1 98.81 90 GLY A C 1
ATOM 682 O O . GLY A 1 90 ? -8.234 4.891 -1.173 1 98.81 90 GLY A O 1
ATOM 683 N N . LEU A 1 91 ? -8.242 5.629 0.928 1 98.94 91 LEU A N 1
ATOM 684 C CA . LEU A 1 91 ? -8.508 4.316 1.505 1 98.94 91 LEU A CA 1
ATOM 685 C C . LEU A 1 91 ? -9.867 3.797 1.06 1 98.94 91 LEU A C 1
ATOM 687 O O . LEU A 1 91 ? -10.023 2.605 0.776 1 98.94 91 LEU A O 1
ATOM 691 N N . ALA A 1 92 ? -10.883 4.672 1.035 1 98.94 92 ALA A N 1
ATOM 692 C CA . ALA A 1 92 ? -12.219 4.25 0.62 1 98.94 92 ALA A CA 1
ATOM 693 C C . ALA A 1 92 ? -12.211 3.74 -0.818 1 98.94 92 ALA A C 1
ATOM 695 O O . ALA A 1 92 ? -12.82 2.711 -1.121 1 98.94 92 ALA A O 1
ATOM 696 N N . ILE A 1 93 ? -11.508 4.414 -1.684 1 98.94 93 ILE A N 1
ATOM 697 C CA . ILE A 1 93 ? -11.375 3.99 -3.072 1 98.94 93 ILE A CA 1
ATOM 698 C C . ILE A 1 93 ? -10.664 2.641 -3.135 1 98.94 93 ILE A C 1
ATOM 700 O O . ILE A 1 93 ? -11.109 1.729 -3.84 1 98.94 93 ILE A O 1
ATOM 704 N N . ALA A 1 94 ? -9.641 2.496 -2.404 1 98.88 94 ALA A N 1
ATOM 705 C CA . ALA A 1 94 ? -8.852 1.262 -2.396 1 98.88 94 ALA A CA 1
ATOM 706 C C . ALA A 1 94 ? -9.656 0.108 -1.799 1 98.88 94 ALA A C 1
ATOM 708 O O . ALA A 1 94 ? -9.469 -1.049 -2.18 1 98.88 94 ALA A O 1
ATOM 709 N N . ASP A 1 95 ? -10.531 0.401 -0.799 1 98.94 95 ASP A N 1
ATOM 710 C CA . ASP A 1 95 ? -11.391 -0.639 -0.244 1 98.94 95 ASP A CA 1
ATOM 711 C C . ASP A 1 95 ? -12.227 -1.303 -1.338 1 98.94 95 ASP A C 1
ATOM 713 O O . ASP A 1 95 ? -12.289 -2.531 -1.413 1 98.94 95 ASP A O 1
ATOM 717 N N . VAL A 1 96 ? -12.812 -0.517 -2.178 1 98.94 96 VAL A N 1
ATOM 718 C CA . VAL A 1 96 ? -13.625 -1.043 -3.27 1 98.94 96 VAL A CA 1
ATOM 719 C C . VAL A 1 96 ? -12.75 -1.854 -4.223 1 98.94 96 VAL A C 1
ATOM 721 O O . VAL A 1 96 ? -13.109 -2.969 -4.609 1 98.94 96 VAL A O 1
ATOM 724 N N . GLY A 1 97 ? -11.625 -1.271 -4.566 1 98.88 97 GLY A N 1
ATOM 725 C CA . GLY A 1 97 ? -10.703 -1.979 -5.438 1 98.88 97 GLY A CA 1
ATOM 726 C C . GLY A 1 97 ? -10.219 -3.293 -4.852 1 98.88 97 GLY A C 1
ATOM 727 O O . GLY A 1 97 ? -10.039 -4.273 -5.578 1 98.88 97 GLY A O 1
ATOM 728 N N . HIS A 1 98 ? -9.969 -3.316 -3.561 1 98.88 98 HIS A N 1
ATOM 729 C CA . HIS A 1 98 ? -9.453 -4.512 -2.898 1 98.88 98 HIS A CA 1
ATOM 730 C C . HIS A 1 98 ? -10.484 -5.637 -2.91 1 98.88 98 HIS A C 1
ATOM 732 O O . HIS A 1 98 ? -10.156 -6.785 -3.205 1 98.88 98 HIS A O 1
ATOM 738 N N . VAL A 1 99 ? -11.711 -5.332 -2.6 1 98.81 99 VAL A N 1
ATOM 739 C CA . VAL A 1 99 ? -12.797 -6.305 -2.637 1 98.81 99 VAL A CA 1
ATOM 740 C C . VAL A 1 99 ? -12.992 -6.812 -4.062 1 98.81 99 VAL A C 1
ATOM 742 O O . VAL A 1 99 ? -13.125 -8.016 -4.285 1 98.81 99 VAL A O 1
ATOM 745 N N . TYR A 1 100 ? -12.938 -5.941 -4.992 1 98.62 100 TYR A N 1
ATOM 746 C CA . TYR A 1 100 ? -13.117 -6.324 -6.387 1 98.62 100 TYR A CA 1
ATOM 747 C C . TYR A 1 100 ? -11.977 -7.223 -6.855 1 98.62 100 TYR A C 1
ATOM 749 O O . TYR A 1 100 ? -12.203 -8.227 -7.531 1 98.62 100 TYR A O 1
ATOM 757 N N . ALA A 1 101 ? -10.758 -6.855 -6.566 1 98.38 101 ALA A N 1
ATOM 758 C CA . ALA A 1 101 ? -9.594 -7.676 -6.898 1 98.38 101 ALA A CA 1
ATOM 759 C C . ALA A 1 101 ? -9.742 -9.094 -6.359 1 98.38 101 ALA A C 1
ATOM 761 O O . ALA A 1 101 ? -9.438 -10.062 -7.051 1 98.38 101 ALA A O 1
ATOM 762 N N . THR A 1 102 ? -10.172 -9.195 -5.117 1 98.38 102 THR A N 1
ATOM 763 C CA . THR A 1 102 ? -10.367 -10.484 -4.48 1 98.38 102 THR A CA 1
ATOM 764 C C . THR A 1 102 ? -11.484 -11.266 -5.172 1 98.38 102 THR A C 1
ATOM 766 O O . THR A 1 102 ? -11.336 -12.453 -5.453 1 98.38 102 THR A O 1
ATOM 769 N N . TYR A 1 103 ? -12.547 -10.586 -5.523 1 98.19 103 TYR A N 1
ATOM 770 C CA . TYR A 1 103 ? -13.672 -11.18 -6.242 1 98.19 103 TYR A CA 1
ATOM 771 C C . TYR A 1 103 ? -13.219 -11.742 -7.586 1 98.19 103 TYR A C 1
ATOM 773 O O . TYR A 1 103 ? -13.625 -12.844 -7.969 1 98.19 103 TYR A O 1
ATOM 781 N N . LEU A 1 104 ? -12.422 -11.008 -8.312 1 97.25 104 LEU A N 1
ATOM 782 C CA . LEU A 1 104 ? -11.977 -11.422 -9.641 1 97.25 104 LEU A CA 1
ATOM 783 C C . LEU A 1 104 ? -11.211 -12.742 -9.562 1 97.25 104 LEU A C 1
ATOM 785 O O . LEU A 1 104 ? -11.297 -13.562 -10.484 1 97.25 104 LEU A O 1
ATOM 789 N N . ALA A 1 105 ? -10.531 -12.922 -8.484 1 96.75 105 ALA A N 1
ATOM 790 C CA . ALA A 1 105 ? -9.711 -14.125 -8.336 1 96.75 105 ALA A CA 1
ATOM 791 C C . ALA A 1 105 ? -10.547 -15.312 -7.867 1 96.75 105 ALA A C 1
ATOM 793 O O . ALA A 1 105 ? -10.352 -16.438 -8.336 1 96.75 105 ALA A O 1
ATOM 794 N N . MET A 1 106 ? -11.453 -15.117 -6.98 1 96 106 MET A N 1
ATOM 795 C CA . MET A 1 106 ? -12.133 -16.234 -6.34 1 96 106 MET A CA 1
ATOM 796 C C . MET A 1 106 ? -13.406 -16.594 -7.09 1 96 106 MET A C 1
ATOM 798 O O . MET A 1 106 ? -13.898 -17.734 -6.988 1 96 106 MET A O 1
ATOM 802 N N . GLY A 1 107 ? -14 -15.609 -7.875 1 96.69 107 GL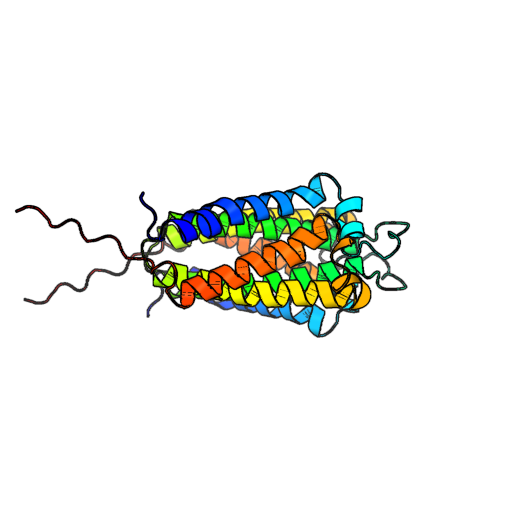Y A N 1
ATOM 803 C CA . GLY A 1 107 ? -15.234 -15.844 -8.609 1 96.69 107 GLY A CA 1
ATOM 804 C C . GLY A 1 107 ? -16.484 -15.664 -7.762 1 96.69 107 GLY A C 1
ATOM 805 O O . GLY A 1 107 ? -16.391 -15.609 -6.531 1 96.69 107 GLY A O 1
ATOM 806 N N . TRP A 1 108 ? -17.625 -15.703 -8.391 1 97.12 108 TRP A N 1
ATOM 807 C CA . TRP A 1 108 ? -18.891 -15.383 -7.754 1 97.12 108 TRP A CA 1
ATOM 808 C C . TRP A 1 108 ? -19.266 -16.438 -6.719 1 97.12 108 TRP A C 1
ATOM 810 O O . TRP A 1 108 ? -19.703 -16.109 -5.613 1 97.12 108 TRP A O 1
ATOM 820 N N . ASP A 1 109 ? -19.094 -17.719 -7.02 1 97 109 ASP A N 1
ATOM 821 C CA . ASP A 1 109 ? -19.547 -18.797 -6.133 1 97 109 ASP A CA 1
ATOM 822 C C . ASP A 1 109 ? -18.844 -18.719 -4.781 1 97 109 ASP A C 1
ATOM 824 O O . ASP A 1 109 ? -19.484 -18.766 -3.734 1 97 109 ASP A O 1
ATOM 828 N N . ALA A 1 110 ? -17.562 -18.562 -4.785 1 97.12 110 ALA A N 1
ATOM 829 C CA . ALA A 1 110 ? -16.797 -18.453 -3.549 1 97.12 110 ALA A CA 1
ATOM 830 C C . ALA A 1 110 ? -17.094 -17.141 -2.834 1 97.12 110 ALA A C 1
ATOM 832 O O . ALA A 1 110 ? -17.219 -17.109 -1.605 1 97.12 110 ALA A O 1
ATOM 833 N N . PHE A 1 111 ? -17.266 -16.109 -3.598 1 98 111 PHE A N 1
ATOM 834 C CA . PHE A 1 111 ? -17.531 -14.773 -3.064 1 98 111 PHE A CA 1
ATOM 835 C C . PHE A 1 111 ? -18.859 -14.734 -2.312 1 98 111 PHE A C 1
ATOM 837 O O . PHE A 1 111 ? -18.938 -14.164 -1.224 1 98 111 PHE A O 1
ATOM 844 N N . ALA A 1 112 ? -19.828 -15.43 -2.816 1 97.56 112 ALA A N 1
ATOM 845 C CA . ALA A 1 112 ? -21.172 -15.352 -2.271 1 97.56 112 ALA A CA 1
ATOM 846 C C . ALA A 1 112 ? -21.359 -16.344 -1.13 1 97.56 112 ALA A C 1
ATOM 848 O O . ALA A 1 112 ? -22.328 -16.25 -0.364 1 97.56 112 ALA A O 1
ATOM 849 N N . ASP A 1 113 ? -20.469 -17.328 -0.99 1 97.62 113 ASP A N 1
ATOM 850 C CA . ASP A 1 113 ? -20.562 -18.344 0.061 1 97.62 113 ASP A CA 1
ATOM 851 C C . ASP A 1 113 ? -19.844 -17.891 1.326 1 97.62 113 ASP A C 1
ATOM 853 O O . ASP A 1 113 ? -18.828 -18.484 1.719 1 97.62 113 ASP A O 1
ATOM 857 N N . VAL A 1 114 ? -20.359 -17.031 2.018 1 97.81 114 VAL A N 1
ATOM 858 C CA . VAL A 1 114 ? -19.75 -16.375 3.17 1 97.81 114 VAL A CA 1
ATOM 859 C C . VAL A 1 114 ? -19.422 -17.422 4.242 1 97.81 114 VAL A C 1
ATOM 861 O O . VAL A 1 114 ? -18.406 -17.312 4.918 1 97.81 114 VAL A O 1
ATOM 864 N N . GLY A 1 115 ? -20.234 -18.375 4.395 1 97.44 115 GLY A N 1
ATOM 865 C CA . GLY A 1 115 ? -20.016 -19.438 5.379 1 97.44 115 GLY A CA 1
ATOM 866 C C . GLY A 1 115 ? -18.734 -20.203 5.148 1 97.44 115 GLY A C 1
ATOM 867 O O . GLY A 1 115 ? -18.203 -20.812 6.078 1 97.44 115 GLY A O 1
ATOM 868 N N . ALA A 1 116 ? -18.234 -20.156 3.932 1 97.12 116 ALA A N 1
ATOM 869 C CA . ALA A 1 116 ? -17.047 -20.938 3.568 1 97.12 116 ALA A CA 1
ATOM 870 C C . ALA A 1 116 ? -15.797 -20.047 3.555 1 97.12 116 ALA A C 1
ATOM 872 O O . ALA A 1 116 ? -14.695 -20.516 3.277 1 97.12 116 ALA A O 1
ATOM 873 N N . TRP A 1 117 ? -15.938 -18.812 3.828 1 98 117 TRP A N 1
ATOM 874 C CA . TRP A 1 117 ? -14.781 -17.922 3.854 1 98 117 TRP A CA 1
ATOM 875 C C . TRP A 1 117 ? -13.773 -18.359 4.914 1 98 117 TRP A C 1
ATOM 877 O O . TRP A 1 117 ? -14.156 -18.734 6.023 1 98 117 TRP A O 1
ATOM 887 N N . ASN A 1 118 ? -12.57 -18.375 4.602 1 97.69 118 ASN A N 1
ATOM 888 C CA . ASN A 1 118 ? -11.508 -18.531 5.59 1 97.69 118 ASN A CA 1
ATOM 889 C C . ASN A 1 118 ? -11.109 -17.203 6.207 1 97.69 118 ASN A C 1
ATOM 891 O O . ASN A 1 118 ? -11.695 -16.156 5.891 1 97.69 118 ASN A O 1
ATOM 895 N N . ALA A 1 119 ? -10.148 -17.188 7.102 1 96.81 119 ALA A N 1
ATOM 896 C CA . ALA A 1 119 ? -9.742 -15.992 7.816 1 96.81 119 ALA A CA 1
ATOM 897 C C . ALA A 1 119 ? -9.227 -14.922 6.852 1 96.81 119 ALA A C 1
ATOM 899 O O . ALA A 1 119 ? -9.508 -13.734 7.02 1 96.81 119 ALA A O 1
ATOM 900 N N . LEU A 1 120 ? -8.461 -15.32 5.848 1 98.06 120 LEU A N 1
ATOM 901 C CA . LEU A 1 120 ? -7.922 -14.375 4.875 1 98.06 120 LEU A CA 1
ATOM 902 C C . LEU A 1 120 ? -9.047 -13.719 4.078 1 98.06 120 LEU A C 1
ATOM 904 O O . LEU A 1 120 ? -9.008 -12.516 3.818 1 98.06 120 LEU A O 1
ATOM 908 N N . THR A 1 121 ? -10.016 -14.484 3.682 1 98.25 121 THR A N 1
ATOM 909 C CA . THR A 1 121 ? -11.156 -13.945 2.959 1 98.25 121 THR A CA 1
ATOM 910 C C . THR A 1 121 ? -11.938 -12.969 3.832 1 98.25 121 THR A C 1
ATOM 912 O O . THR A 1 121 ? -12.359 -11.906 3.361 1 98.25 121 THR A O 1
ATOM 915 N N . TRP A 1 122 ? -12.141 -13.344 5.059 1 98.19 122 TRP A N 1
ATOM 916 C CA . TRP A 1 122 ? -12.805 -12.43 5.98 1 98.19 122 TRP A CA 1
ATOM 917 C C . TRP A 1 122 ? -12.039 -11.117 6.094 1 98.19 122 TRP A C 1
ATOM 919 O O . TRP A 1 122 ? -12.641 -10.047 6.203 1 98.19 122 TRP A O 1
ATOM 929 N N . GLY A 1 123 ? -10.758 -11.125 6.113 1 98.25 123 GLY A N 1
ATOM 930 C CA . GLY A 1 123 ? -9.961 -9.914 6.105 1 98.25 123 GLY A CA 1
ATOM 931 C C . GLY A 1 123 ? -10.086 -9.125 4.812 1 98.25 123 GLY A C 1
ATOM 932 O O . GLY A 1 123 ? -10.383 -7.934 4.832 1 98.25 123 GLY A O 1
ATOM 933 N N . ASN A 1 124 ? -9.922 -9.789 3.691 1 98.69 124 ASN A N 1
ATOM 934 C CA . ASN A 1 124 ? -9.852 -9.164 2.375 1 98.69 124 ASN A CA 1
ATOM 935 C C . ASN A 1 124 ? -11.195 -8.578 1.96 1 98.69 124 ASN A C 1
ATOM 937 O O . ASN A 1 124 ? -11.242 -7.578 1.237 1 98.69 124 ASN A O 1
ATOM 941 N N . ILE A 1 125 ? -12.219 -9.195 2.41 1 98.69 125 ILE A N 1
ATOM 942 C CA . ILE A 1 125 ? -13.539 -8.75 1.965 1 98.69 125 ILE A CA 1
ATOM 943 C C . ILE A 1 125 ? -14.328 -8.211 3.154 1 98.69 125 ILE A C 1
ATOM 945 O O . ILE A 1 125 ? -14.734 -7.043 3.164 1 98.69 125 ILE A O 1
ATOM 949 N N . GLY A 1 126 ? -14.508 -9.016 4.223 1 98.5 126 GLY A N 1
ATOM 950 C CA . GLY A 1 126 ? -15.352 -8.633 5.344 1 98.5 126 GLY A CA 1
ATOM 951 C C . GLY A 1 126 ? -14.859 -7.398 6.066 1 98.5 126 GLY A C 1
ATOM 952 O O . GLY A 1 126 ? -15.562 -6.387 6.133 1 98.5 126 GLY A O 1
ATOM 953 N N . ILE A 1 127 ? -13.672 -7.434 6.535 1 98.75 127 ILE A N 1
ATOM 954 C CA . ILE A 1 127 ? -13.094 -6.316 7.273 1 98.75 127 ILE A CA 1
ATOM 955 C C . ILE A 1 127 ? -12.953 -5.105 6.352 1 98.75 127 ILE A C 1
ATOM 957 O O . ILE A 1 127 ? -13.242 -3.977 6.754 1 98.75 127 ILE A O 1
ATOM 961 N N . THR A 1 128 ? -12.555 -5.309 5.137 1 98.88 128 THR A N 1
ATOM 962 C CA . THR A 1 128 ? -12.406 -4.215 4.18 1 98.88 128 THR A CA 1
ATOM 963 C C . THR A 1 128 ? -13.75 -3.549 3.912 1 98.88 128 THR A C 1
ATOM 965 O O . THR A 1 128 ? -13.844 -2.32 3.875 1 98.88 128 THR A O 1
ATOM 968 N N . MET A 1 129 ? -14.82 -4.332 3.76 1 98.75 129 MET A N 1
ATOM 969 C CA . MET A 1 129 ? -16.156 -3.77 3.572 1 98.75 129 MET A CA 1
ATOM 970 C C . MET A 1 129 ? -16.594 -3.006 4.812 1 98.75 129 MET A C 1
ATOM 972 O O . MET A 1 129 ? -17.203 -1.939 4.707 1 98.75 129 MET A O 1
ATOM 976 N N . PHE A 1 130 ? -16.344 -3.594 5.965 1 98.88 130 PHE A N 1
ATOM 977 C CA . PHE A 1 130 ? -16.672 -2.924 7.219 1 98.88 130 PHE A CA 1
ATOM 978 C C . PHE A 1 130 ? -15.977 -1.566 7.301 1 98.88 130 PHE A C 1
ATOM 980 O O . PHE A 1 130 ? -16.609 -0.564 7.645 1 98.88 130 PHE A O 1
ATOM 987 N N . LEU A 1 131 ? -14.695 -1.497 6.98 1 98.94 131 LEU A N 1
ATOM 988 C CA . LEU A 1 131 ? -13.945 -0.248 6.973 1 98.94 131 LEU A CA 1
ATOM 989 C C . LEU A 1 131 ? -14.523 0.729 5.953 1 98.94 131 LEU A C 1
ATOM 991 O O . LEU A 1 131 ? -14.688 1.915 6.246 1 98.94 131 LEU A O 1
ATOM 995 N N . PHE A 1 132 ? -14.852 0.26 4.746 1 98.94 132 PHE A N 1
ATOM 996 C CA . PHE A 1 132 ? -15.406 1.098 3.693 1 98.94 132 PHE A CA 1
ATOM 997 C C . PHE A 1 132 ? -16.719 1.746 4.148 1 98.94 132 PHE A C 1
ATOM 999 O O . PHE A 1 132 ? -16.891 2.957 4.012 1 98.94 132 PHE A O 1
ATOM 1006 N N . VAL A 1 133 ? -17.609 0.974 4.715 1 98.94 133 VAL A N 1
ATOM 1007 C CA . VAL A 1 133 ? -18.906 1.467 5.156 1 98.94 133 VAL A CA 1
ATOM 1008 C C . VAL A 1 133 ? -18.719 2.525 6.242 1 98.94 133 VAL A C 1
ATOM 1010 O O . VAL A 1 133 ? -19.391 3.553 6.242 1 98.94 133 VAL A O 1
ATOM 1013 N N . ASN A 1 134 ? -17.797 2.324 7.16 1 98.94 134 ASN A N 1
ATOM 1014 C CA . ASN A 1 134 ? -17.562 3.285 8.234 1 98.94 134 ASN A CA 1
ATOM 1015 C C . ASN A 1 134 ? -16.906 4.559 7.703 1 98.94 134 ASN A C 1
ATOM 1017 O O . ASN A 1 134 ? -17.141 5.648 8.219 1 98.94 134 ASN A O 1
ATOM 1021 N N . ARG A 1 135 ? -16.078 4.43 6.656 1 98.81 135 ARG A N 1
ATOM 1022 C CA . ARG A 1 135 ? -15.531 5.629 6.039 1 98.81 135 ARG A CA 1
ATOM 1023 C C . ARG A 1 135 ? -16.625 6.469 5.391 1 98.81 135 ARG A C 1
ATOM 1025 O O . ARG A 1 135 ? -16.656 7.691 5.531 1 98.81 135 ARG A O 1
ATOM 1032 N N . ILE A 1 136 ? -17.516 5.816 4.668 1 98.88 136 ILE A N 1
ATOM 1033 C CA . ILE A 1 136 ? -18.641 6.52 4.059 1 98.88 136 ILE A CA 1
ATOM 1034 C C . ILE A 1 136 ? -19.469 7.195 5.145 1 98.88 136 ILE A C 1
ATOM 1036 O O . ILE A 1 136 ? -19.859 8.359 5.008 1 98.88 136 ILE A O 1
ATOM 1040 N N . ALA A 1 137 ? -19.781 6.477 6.219 1 98.81 137 ALA A N 1
ATOM 1041 C CA . ALA A 1 137 ? -20.531 7.047 7.34 1 98.81 137 ALA A CA 1
ATOM 1042 C C . ALA A 1 137 ? -19.812 8.266 7.91 1 98.81 137 ALA A C 1
ATOM 1044 O O . ALA A 1 137 ? -20.438 9.266 8.258 1 98.81 137 ALA A O 1
ATOM 1045 N N . TYR A 1 138 ? -18.516 8.18 8.062 1 98.5 138 TYR A N 1
ATOM 1046 C CA . TYR A 1 138 ? -17.719 9.305 8.547 1 98.5 138 TYR A CA 1
ATOM 1047 C C . TYR A 1 138 ? -17.859 10.508 7.621 1 98.5 138 TYR A C 1
ATOM 1049 O O . TYR A 1 138 ? -18.062 11.633 8.078 1 98.5 138 TYR A O 1
ATOM 1057 N N . PHE A 1 139 ? -17.844 10.266 6.277 1 98.19 139 PHE A N 1
ATOM 1058 C CA . PHE A 1 139 ? -17.953 11.344 5.305 1 98.19 139 PHE A CA 1
ATOM 1059 C C . PHE A 1 139 ? -19.344 11.984 5.359 1 98.19 139 PHE A C 1
ATOM 1061 O O . PHE A 1 139 ? -19.5 13.164 5.055 1 98.19 139 PHE A O 1
ATOM 1068 N N . LEU A 1 140 ? -20.281 11.234 5.777 1 98.25 140 LEU A N 1
ATOM 1069 C CA . LEU A 1 140 ? -21.656 11.727 5.867 1 98.25 140 LEU A CA 1
ATOM 1070 C C . LEU A 1 140 ? -21.875 12.453 7.188 1 98.25 140 LEU A C 1
ATOM 1072 O O . LEU A 1 140 ? -22.969 12.977 7.434 1 98.25 140 LEU A O 1
ATOM 1076 N N . GLY A 1 141 ? -20.953 12.438 8.094 1 97.69 141 GLY A N 1
ATOM 1077 C CA . GLY A 1 141 ? -21.016 13.195 9.336 1 97.69 141 GLY A CA 1
ATOM 1078 C C . GLY A 1 141 ? -21.656 12.422 10.477 1 97.69 141 GLY A C 1
ATOM 1079 O O . GLY A 1 141 ? -21.938 12.984 11.539 1 97.69 141 GLY A O 1
ATOM 1080 N N . ILE A 1 142 ? -21.844 11.188 10.273 1 98.25 142 ILE A N 1
ATOM 1081 C CA . ILE A 1 142 ? -22.547 10.375 11.266 1 98.25 142 ILE A CA 1
ATOM 1082 C C . ILE A 1 142 ? -21.75 10.367 12.57 1 98.25 142 ILE A C 1
ATOM 1084 O O . ILE A 1 142 ? -22.344 10.367 13.656 1 98.25 142 ILE A O 1
ATOM 1088 N N . PHE A 1 143 ? -20.453 10.453 12.492 1 97.81 143 PHE A N 1
ATOM 1089 C CA . PHE A 1 143 ? -19.625 10.328 13.68 1 97.81 143 PHE A CA 1
ATOM 1090 C C . PHE A 1 143 ? -19.047 11.688 14.078 1 97.81 143 PHE A C 1
ATOM 1092 O O . PHE A 1 143 ? -18.219 11.766 14.984 1 97.81 143 PHE A O 1
ATOM 1099 N N . GLY A 1 144 ? -19.453 12.711 13.391 1 96.06 144 GLY A N 1
ATOM 1100 C CA . GLY A 1 144 ? -18.781 13.992 13.523 1 96.06 144 GLY A CA 1
ATOM 1101 C C . GLY A 1 144 ? -17.594 14.141 12.602 1 96.06 144 GLY A C 1
ATOM 1102 O O . GLY A 1 144 ? -17.281 13.242 11.812 1 96.06 144 GLY A O 1
ATOM 1103 N N . TYR A 1 145 ? -16.953 15.297 12.68 1 95.69 145 TYR A N 1
ATOM 1104 C CA . TYR A 1 145 ? -15.828 15.602 11.812 1 95.69 145 TYR A CA 1
ATOM 1105 C C . TYR A 1 145 ? -14.586 15.93 12.633 1 95.69 145 TYR A C 1
ATOM 1107 O O . TYR A 1 145 ? -14.688 16.375 13.773 1 95.69 145 TYR A O 1
ATOM 1115 N N . ALA A 1 146 ? -13.469 15.625 12.031 1 95.31 146 ALA A N 1
ATOM 1116 C CA . ALA A 1 146 ? -12.195 16.047 12.609 1 95.31 146 ALA A CA 1
ATOM 1117 C C . ALA A 1 146 ? -12.148 17.562 12.773 1 95.31 146 ALA A C 1
ATOM 1119 O O . ALA A 1 146 ? -12.594 18.297 11.898 1 95.31 146 ALA A O 1
ATOM 1120 N N . LYS A 1 147 ? -11.641 18 13.852 1 93.25 147 LYS A N 1
ATOM 1121 C CA . LYS A 1 147 ? -11.531 19.422 14.133 1 93.25 147 LYS A CA 1
ATOM 1122 C C . LYS A 1 147 ? -10.094 19.812 14.453 1 93.25 147 LYS A C 1
ATOM 1124 O O . LYS A 1 147 ? -9.422 19.156 15.25 1 93.25 147 LYS A O 1
ATOM 1129 N N . ALA A 1 148 ? -9.688 20.859 13.828 1 91.06 148 ALA A N 1
ATOM 1130 C CA . ALA A 1 148 ? -8.359 21.391 14.133 1 91.06 148 ALA A CA 1
ATOM 1131 C C . ALA A 1 148 ? -8.281 21.859 15.586 1 91.06 148 ALA A C 1
ATOM 1133 O O . ALA A 1 148 ? -9.234 22.422 16.125 1 91.06 148 ALA A O 1
ATOM 1134 N N . PRO A 1 149 ? -7.172 21.578 16.219 1 87.94 149 PRO A N 1
ATOM 1135 C CA . PRO A 1 149 ? -7.027 22.062 17.594 1 87.94 149 PRO A CA 1
ATOM 1136 C C . PRO A 1 149 ? -7.086 23.578 17.703 1 87.94 149 PRO A C 1
ATOM 1138 O O . PRO A 1 149 ? -6.602 24.281 16.812 1 87.94 149 PRO A O 1
ATOM 1141 N N . LYS A 1 150 ? -7.844 24.141 18.594 1 80.94 150 LYS A N 1
ATOM 1142 C CA . LYS A 1 150 ? -7.941 25.578 18.844 1 80.94 150 LYS A CA 1
ATOM 1143 C C . LYS A 1 150 ? -6.586 26.172 19.219 1 80.94 150 LYS A C 1
ATOM 1145 O O . LYS A 1 150 ? -5.82 25.547 19.953 1 80.94 150 LYS A O 1
ATOM 1150 N N . ALA A 1 151 ? -6.16 27.203 18.5 1 69.62 151 ALA A N 1
ATOM 1151 C CA . ALA A 1 151 ? -4.934 27.922 18.828 1 69.62 151 ALA A CA 1
ATOM 1152 C C . ALA A 1 151 ? -4.926 28.344 20.297 1 69.62 151 ALA A C 1
ATOM 1154 O O . ALA A 1 151 ? -5.977 28.641 20.875 1 69.62 151 ALA A O 1
ATOM 1155 N N . ALA A 1 152 ? -4.109 27.906 21.125 1 58.44 152 ALA A N 1
ATOM 1156 C CA . ALA A 1 152 ? -4.016 28.328 22.516 1 58.44 152 ALA A CA 1
ATOM 1157 C C . ALA A 1 152 ? -4.141 29.859 22.625 1 58.44 152 ALA A C 1
ATOM 1159 O O . ALA A 1 152 ? -3.422 30.594 21.938 1 58.44 152 ALA A O 1
ATOM 1160 N N . ALA A 1 153 ? -5.25 30.453 22.906 1 55.09 153 ALA A N 1
ATOM 1161 C CA . ALA A 1 153 ? -5.387 31.859 23.266 1 55.09 153 ALA A CA 1
ATOM 1162 C C . ALA A 1 153 ? -4.246 32.312 24.188 1 55.09 153 ALA A C 1
ATOM 1164 O O . ALA A 1 153 ? -3.943 31.641 25.172 1 55.09 153 ALA A O 1
ATOM 1165 N N . LYS A 1 154 ? -3.225 32.938 23.672 1 55.59 154 LYS A N 1
ATOM 1166 C CA . LYS A 1 154 ? -2.271 33.625 24.531 1 55.59 154 LYS A CA 1
ATOM 1167 C C . LYS A 1 154 ? -2.984 34.344 25.672 1 55.59 154 LYS A C 1
ATOM 1169 O O . LYS A 1 154 ? -3.879 35.156 25.438 1 55.59 154 LYS A O 1
ATOM 1174 N N . ARG A 1 155 ? -3.143 33.656 26.75 1 51.25 155 ARG A N 1
ATOM 1175 C CA . ARG A 1 155 ? -3.549 34.469 27.906 1 51.25 155 ARG A CA 1
ATOM 1176 C C . ARG A 1 155 ? -2.797 35.781 27.953 1 51.25 155 ARG A C 1
ATOM 1178 O O . ARG A 1 155 ? -1.565 35.812 27.922 1 51.25 155 ARG A O 1
ATOM 1185 N N . GLU A 1 156 ? -3.252 36.844 27.625 1 46.34 156 GLU A N 1
ATOM 1186 C CA . GLU A 1 156 ? -2.756 38.094 28.172 1 46.34 156 GLU A CA 1
ATOM 1187 C C . GLU A 1 156 ? -2.777 38.094 29.688 1 46.34 156 GLU A C 1
ATOM 1189 O O . GLU A 1 156 ? -3.646 37.438 30.297 1 46.34 156 GLU A O 1
ATOM 1194 N N . MET B 1 1 ? -1.747 25.422 -3.998 1 60.09 1 MET B N 1
ATOM 1195 C CA . MET B 1 1 ? -0.95 25.891 -2.865 1 60.09 1 MET B CA 1
ATOM 1196 C C . MET B 1 1 ? 0.514 25.5 -3.033 1 60.09 1 MET B C 1
ATOM 1198 O O . MET B 1 1 ? 0.818 24.453 -3.625 1 60.09 1 MET B O 1
ATOM 1202 N N . PRO B 1 2 ? 1.335 26.422 -2.717 1 76.5 2 PRO B N 1
ATOM 1203 C CA . PRO B 1 2 ? 2.742 26.031 -2.852 1 76.5 2 PRO B CA 1
ATOM 1204 C C . PRO B 1 2 ? 3.123 24.859 -1.959 1 76.5 2 PRO B C 1
ATOM 1206 O O . PRO B 1 2 ? 2.531 24.672 -0.893 1 76.5 2 PRO B O 1
ATOM 1209 N N . THR B 1 3 ? 3.998 23.984 -2.434 1 85.12 3 THR B N 1
ATOM 1210 C CA . THR B 1 3 ? 4.484 22.828 -1.686 1 85.12 3 THR B CA 1
ATOM 1211 C C . THR B 1 3 ? 5.48 23.25 -0.612 1 85.12 3 THR B C 1
ATOM 1213 O O . THR B 1 3 ? 6.211 24.234 -0.792 1 85.12 3 THR B O 1
ATOM 1216 N N . ILE B 1 4 ? 5.492 22.578 0.441 1 93.88 4 ILE B N 1
ATOM 1217 C CA . ILE B 1 4 ? 6.426 22.906 1.514 1 93.88 4 ILE B CA 1
ATOM 1218 C C . ILE B 1 4 ? 7.75 22.188 1.276 1 93.88 4 ILE B C 1
ATOM 1220 O O . ILE B 1 4 ? 8.742 22.453 1.963 1 93.88 4 ILE B O 1
ATOM 1224 N N . PHE B 1 5 ? 7.816 21.328 0.246 1 93.56 5 PHE B N 1
ATOM 1225 C CA . PHE B 1 5 ? 9.031 20.609 -0.124 1 93.56 5 PHE B CA 1
ATOM 1226 C C . PHE B 1 5 ? 10.039 21.547 -0.767 1 93.56 5 PHE B C 1
ATOM 1228 O O . PHE B 1 5 ? 9.664 22.469 -1.505 1 93.56 5 PHE B O 1
ATOM 1235 N N . PRO B 1 6 ? 11.336 21.266 -0.437 1 96.44 6 PRO B N 1
ATOM 1236 C CA . PRO B 1 6 ? 12.312 21.828 -1.373 1 96.44 6 PRO B CA 1
ATOM 1237 C C . PRO B 1 6 ? 12.094 21.344 -2.809 1 96.44 6 PRO B C 1
ATOM 1239 O O . PRO B 1 6 ? 11.391 20.359 -3.035 1 96.44 6 PRO B O 1
ATOM 1242 N N . THR B 1 7 ? 12.695 21.969 -3.758 1 96.31 7 THR B N 1
ATOM 1243 C CA . THR B 1 7 ? 12.406 21.797 -5.176 1 96.31 7 THR B CA 1
ATOM 1244 C C . THR B 1 7 ? 12.602 20.344 -5.59 1 96.31 7 THR B C 1
ATOM 1246 O O . THR B 1 7 ? 11.664 19.703 -6.086 1 96.31 7 THR B O 1
ATOM 1249 N N . TRP B 1 8 ? 13.766 19.734 -5.379 1 98.06 8 TRP B N 1
ATOM 1250 C CA . TRP B 1 8 ? 14.047 18.391 -5.871 1 98.06 8 TRP B CA 1
ATOM 1251 C C . TRP B 1 8 ? 13.172 17.359 -5.16 1 98.06 8 TRP B C 1
ATOM 1253 O O . TRP B 1 8 ? 12.523 16.531 -5.809 1 98.06 8 TRP B O 1
ATOM 1263 N N . PRO B 1 9 ? 13.055 17.391 -3.842 1 97.94 9 PRO B N 1
ATOM 1264 C CA . PRO B 1 9 ? 12.133 16.469 -3.18 1 97.94 9 PRO B CA 1
ATOM 1265 C C . PRO B 1 9 ? 10.695 16.594 -3.684 1 97.94 9 PRO B C 1
ATOM 1267 O O . PRO B 1 9 ? 9.984 15.594 -3.805 1 97.94 9 PRO B O 1
ATOM 1270 N N . HIS B 1 10 ? 10.336 17.797 -3.98 1 97.69 10 HIS B N 1
ATOM 1271 C CA . HIS B 1 10 ? 8.992 17.969 -4.523 1 97.69 10 HIS B CA 1
ATOM 1272 C C . HIS B 1 10 ? 8.836 17.234 -5.859 1 97.69 10 HIS B C 1
ATOM 1274 O O . HIS B 1 10 ? 7.859 16.531 -6.07 1 97.69 10 HIS B O 1
ATOM 1280 N N . ILE B 1 11 ? 9.758 17.453 -6.762 1 98.25 11 ILE B N 1
ATOM 1281 C CA . ILE B 1 11 ? 9.703 16.828 -8.078 1 98.25 11 ILE B CA 1
ATOM 1282 C C . ILE B 1 11 ? 9.711 15.305 -7.941 1 98.25 11 ILE B C 1
ATOM 1284 O O . ILE B 1 11 ? 8.891 14.617 -8.555 1 98.25 11 ILE B O 1
ATOM 1288 N N . LEU B 1 12 ? 10.57 14.789 -7.074 1 98.69 12 LEU B N 1
ATOM 1289 C CA . LEU B 1 12 ? 10.781 13.352 -6.977 1 98.69 12 LEU B CA 1
ATOM 1290 C C . LEU B 1 12 ? 9.648 12.688 -6.199 1 98.69 12 LEU B C 1
ATOM 1292 O O . LEU B 1 12 ? 8.977 11.781 -6.707 1 98.69 12 LEU B O 1
ATOM 1296 N N . PHE B 1 13 ? 9.359 13.164 -4.973 1 98.44 13 PHE B N 1
ATOM 1297 C CA . PHE B 1 13 ? 8.438 12.492 -4.074 1 98.44 13 PHE B CA 1
ATOM 1298 C C . PHE B 1 1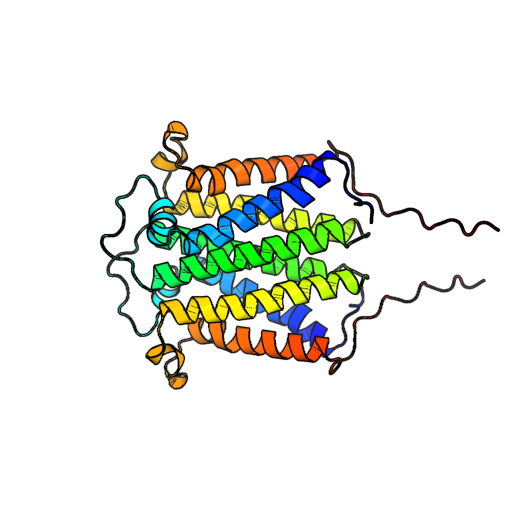3 ? 7.004 12.945 -4.324 1 98.44 13 PHE B C 1
ATOM 1300 O O . PHE B 1 13 ? 6.059 12.188 -4.113 1 98.44 13 PHE B O 1
ATOM 1307 N N . GLY B 1 14 ? 6.82 14.164 -4.832 1 97.69 14 GLY B N 1
ATOM 1308 C CA . GLY B 1 14 ? 5.484 14.711 -5.023 1 97.69 14 GLY B CA 1
ATOM 1309 C C . GLY B 1 14 ? 4.949 14.5 -6.426 1 97.69 14 GLY B C 1
ATOM 1310 O O . GLY B 1 14 ? 3.74 14.594 -6.656 1 97.69 14 GLY B O 1
ATOM 1311 N N . VAL B 1 15 ? 5.84 14.18 -7.449 1 98.19 15 VAL B N 1
ATOM 1312 C CA . VAL B 1 15 ? 5.367 14.109 -8.828 1 98.19 15 VAL B CA 1
ATOM 1313 C C . VAL B 1 15 ? 5.805 12.789 -9.461 1 98.19 15 VAL B C 1
ATOM 1315 O O . VAL B 1 15 ? 4.965 11.969 -9.836 1 98.19 15 VAL B O 1
ATOM 1318 N N . LEU B 1 16 ? 7.07 12.492 -9.469 1 98.69 16 LEU B N 1
ATOM 1319 C CA . LEU B 1 16 ? 7.582 11.336 -10.203 1 98.69 16 LEU B CA 1
ATOM 1320 C C . LEU B 1 16 ? 7.219 10.039 -9.492 1 98.69 16 LEU B C 1
ATOM 1322 O O . LEU B 1 16 ? 6.836 9.062 -10.141 1 98.69 16 LEU B O 1
ATOM 1326 N N . GLU B 1 17 ? 7.367 10.023 -8.227 1 98.81 17 GLU B N 1
ATOM 1327 C CA . GLU B 1 17 ? 7.059 8.805 -7.48 1 98.81 17 GLU B CA 1
ATOM 1328 C C . GLU B 1 17 ? 5.578 8.453 -7.5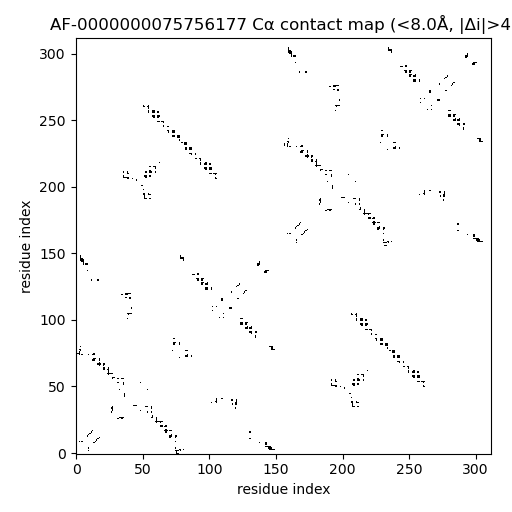98 1 98.81 17 GLU B C 1
ATOM 1330 O O . G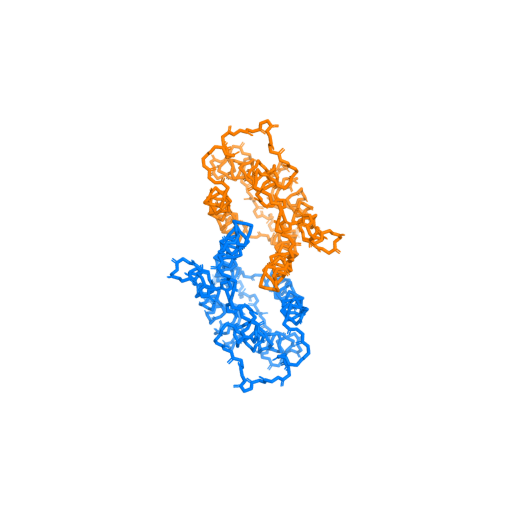LU B 1 17 ? 5.234 7.312 -7.926 1 98.81 17 GLU B O 1
ATOM 1335 N N . PRO B 1 18 ? 4.652 9.398 -7.469 1 98.44 18 PRO B N 1
ATOM 1336 C CA . PRO B 1 18 ? 3.248 9.055 -7.699 1 98.44 18 PRO B CA 1
ATOM 1337 C C . PRO B 1 18 ? 2.984 8.57 -9.125 1 98.44 18 PRO B C 1
ATOM 1339 O O . PRO B 1 18 ? 2.188 7.648 -9.328 1 98.44 18 PRO B O 1
ATOM 1342 N N . ILE B 1 19 ? 3.637 9.094 -10.07 1 98.25 19 ILE B N 1
ATOM 1343 C CA . ILE B 1 19 ? 3.48 8.633 -11.445 1 98.25 19 ILE B CA 1
ATOM 1344 C C . ILE B 1 19 ? 3.953 7.184 -11.555 1 98.25 19 ILE B C 1
ATOM 1346 O O . ILE B 1 19 ? 3.289 6.355 -12.188 1 98.25 19 ILE B O 1
ATOM 1350 N N . SER B 1 20 ? 5.078 6.84 -10.945 1 98.44 20 SER B N 1
ATOM 1351 C CA . SER B 1 20 ? 5.59 5.477 -10.977 1 98.44 20 SER B CA 1
ATOM 1352 C C . SER B 1 20 ? 4.617 4.504 -10.32 1 98.44 20 SER B C 1
ATOM 1354 O O . SER B 1 20 ? 4.434 3.383 -10.797 1 98.44 20 SER B O 1
ATOM 1356 N N . LEU B 1 21 ? 3.992 4.914 -9.211 1 98.75 21 LEU B N 1
ATOM 1357 C CA . LEU B 1 21 ? 3.008 4.082 -8.531 1 98.75 21 LEU B CA 1
ATOM 1358 C C . LEU B 1 21 ? 1.77 3.879 -9.398 1 98.75 21 LEU B C 1
ATOM 1360 O O . LEU B 1 21 ? 1.204 2.785 -9.438 1 98.75 21 LEU B O 1
ATOM 1364 N N . ALA B 1 22 ? 1.347 4.922 -10.117 1 98.5 22 ALA B N 1
ATOM 1365 C CA . ALA B 1 22 ? 0.208 4.801 -11.023 1 98.5 22 ALA B CA 1
ATOM 1366 C C . ALA B 1 22 ? 0.501 3.807 -12.148 1 98.5 22 ALA B C 1
ATOM 1368 O O . ALA B 1 22 ? -0.345 2.975 -12.484 1 98.5 22 ALA B O 1
ATOM 1369 N N . LEU B 1 23 ? 1.711 3.9 -12.672 1 97.88 23 LEU B N 1
ATOM 1370 C CA . LEU B 1 23 ? 2.107 2.971 -13.727 1 97.88 23 LEU B CA 1
ATOM 1371 C C . LEU B 1 23 ? 2.139 1.539 -13.203 1 97.88 23 LEU B C 1
ATOM 1373 O O . LEU B 1 23 ? 1.67 0.617 -13.875 1 97.88 23 LEU B O 1
ATOM 1377 N N . GLY B 1 24 ? 2.689 1.342 -12.023 1 97.88 24 GLY B N 1
ATOM 1378 C CA . GLY B 1 24 ? 2.688 0.022 -11.414 1 97.88 24 GLY B CA 1
ATOM 1379 C C . GLY B 1 24 ? 1.292 -0.512 -11.148 1 97.88 24 GLY B C 1
ATOM 1380 O O . GLY B 1 24 ? 1.057 -1.719 -11.234 1 97.88 24 GLY B O 1
ATOM 1381 N N . SER B 1 25 ? 0.395 0.362 -10.836 1 98.44 25 SER B N 1
ATOM 1382 C CA . SER B 1 25 ? -0.967 -0.034 -10.492 1 98.44 25 SER B CA 1
ATOM 1383 C C . SER B 1 25 ? -1.729 -0.515 -11.719 1 98.44 25 SER B C 1
ATOM 1385 O O . SER B 1 25 ? -2.584 -1.397 -11.617 1 98.44 25 SER B O 1
ATOM 1387 N N . VAL B 1 26 ? -1.514 0.009 -12.875 1 98.19 26 VAL B N 1
ATOM 1388 C CA . VAL B 1 26 ? -2.309 -0.282 -14.062 1 98.19 26 VAL B CA 1
ATOM 1389 C C . VAL B 1 26 ? -1.727 -1.493 -14.789 1 98.19 26 VAL B C 1
ATOM 1391 O O . VAL B 1 26 ? -2.395 -2.1 -15.633 1 98.19 26 VAL B O 1
ATOM 1394 N N . PHE B 1 27 ? -0.476 -1.842 -14.516 1 98.12 27 PHE B N 1
ATOM 1395 C CA . PHE B 1 27 ? 0.217 -2.896 -15.242 1 98.12 27 PHE B CA 1
ATOM 1396 C C . PHE B 1 27 ? -0.556 -4.207 -15.164 1 98.12 27 PHE B C 1
ATOM 1398 O O . PHE B 1 27 ? -0.814 -4.844 -16.188 1 98.12 27 PHE B O 1
ATOM 1405 N N . PRO B 1 28 ? -0.965 -4.637 -14.023 1 98.06 28 PRO B N 1
ATOM 1406 C CA . PRO B 1 28 ? -1.692 -5.906 -14.008 1 98.06 28 PRO B CA 1
ATOM 1407 C C . PRO B 1 28 ? -3.049 -5.824 -14.703 1 98.06 28 PRO B C 1
ATOM 1409 O O . PRO B 1 28 ? -3.621 -6.852 -15.078 1 98.06 28 PRO B O 1
ATOM 1412 N N . LEU B 1 29 ? -3.627 -4.617 -14.93 1 97.62 29 LEU B N 1
ATOM 1413 C CA . LEU B 1 29 ? -4.887 -4.445 -15.648 1 97.62 29 LEU B CA 1
ATOM 1414 C C . LEU B 1 29 ? -4.676 -4.586 -17.156 1 97.62 29 LEU B C 1
ATOM 1416 O O . LEU B 1 29 ? -5.559 -5.066 -17.859 1 97.62 29 LEU B O 1
ATOM 1420 N N . TYR B 1 30 ? -3.49 -4.219 -17.562 1 97.62 30 TYR B N 1
ATOM 1421 C CA . TYR B 1 30 ? -3.176 -4.199 -19 1 97.62 30 TYR B CA 1
ATOM 1422 C C . TYR B 1 30 ? -2.57 -5.527 -19.438 1 97.62 30 TYR B C 1
ATOM 1424 O O . TYR B 1 30 ? -2.85 -6.008 -20.531 1 97.62 30 TYR B O 1
ATOM 1432 N N . ASP B 1 31 ? -1.707 -6.102 -18.672 1 98.31 31 ASP B N 1
ATOM 1433 C CA . ASP B 1 31 ? -0.988 -7.34 -18.953 1 98.31 31 ASP B CA 1
ATOM 1434 C C . ASP B 1 31 ? -0.759 -8.148 -17.672 1 98.31 31 ASP B C 1
ATOM 1436 O O . ASP B 1 31 ? 0.348 -8.156 -17.141 1 98.31 31 ASP B O 1
ATOM 1440 N N . LEU B 1 32 ? -1.791 -8.93 -17.328 1 98.31 32 LEU B N 1
ATOM 1441 C CA . LEU B 1 32 ? -1.777 -9.688 -16.078 1 98.31 32 LEU B CA 1
ATOM 1442 C C . LEU B 1 32 ? -0.693 -10.758 -16.109 1 98.31 32 LEU B C 1
ATOM 1444 O O . LEU B 1 32 ? 0.081 -10.891 -15.164 1 98.31 32 LEU B O 1
ATOM 1448 N N . GLU B 1 33 ? -0.633 -11.531 -17.219 1 97.94 33 GLU B N 1
ATOM 1449 C CA . GLU B 1 33 ? 0.354 -12.602 -17.344 1 97.94 33 GLU B CA 1
ATOM 1450 C C . GLU B 1 33 ? 1.775 -12.047 -17.281 1 97.94 33 GLU B C 1
ATOM 1452 O O . GLU B 1 33 ? 2.637 -12.609 -16.609 1 97.94 33 GLU B O 1
ATOM 1457 N N . GLY B 1 34 ? 1.975 -10.914 -18.031 1 98 34 GLY B N 1
ATOM 1458 C CA . GLY B 1 34 ? 3.283 -10.281 -18 1 98 34 GLY B CA 1
ATOM 1459 C C . GLY B 1 34 ? 3.664 -9.75 -16.641 1 98 34 GLY B C 1
ATOM 1460 O O . GLY B 1 34 ? 4.824 -9.844 -16.234 1 98 34 GLY B O 1
ATOM 1461 N N . PHE B 1 35 ? 2.707 -9.234 -15.883 1 98.69 35 PHE B N 1
ATOM 1462 C CA . PHE B 1 35 ? 2.959 -8.703 -14.547 1 98.69 35 PHE B CA 1
ATOM 1463 C C . PHE B 1 35 ? 3.359 -9.82 -13.586 1 98.69 35 PHE B C 1
ATOM 1465 O O . PHE B 1 35 ? 4.301 -9.664 -12.805 1 98.69 35 PHE B O 1
ATOM 1472 N N . ILE B 1 36 ? 2.662 -10.922 -13.672 1 98.56 36 ILE B N 1
ATOM 1473 C CA . ILE B 1 36 ? 2.943 -12.031 -12.773 1 98.56 36 ILE B CA 1
ATOM 1474 C C . ILE B 1 36 ? 4.258 -12.703 -13.172 1 98.56 36 ILE B C 1
ATOM 1476 O O . ILE B 1 36 ? 5.184 -12.797 -12.359 1 98.56 36 ILE B O 1
ATOM 1480 N N . ALA B 1 37 ? 4.418 -13.086 -14.414 1 97.75 37 ALA B N 1
ATOM 1481 C CA . ALA B 1 37 ? 5.625 -13.773 -14.867 1 97.75 37 ALA B CA 1
ATOM 1482 C C . ALA B 1 37 ? 6.848 -12.867 -14.75 1 97.75 37 ALA B C 1
ATOM 1484 O O . ALA B 1 37 ? 7.949 -13.328 -14.453 1 97.75 37 ALA B O 1
ATOM 1485 N N . GLY B 1 38 ? 6.672 -11.578 -14.938 1 97.75 38 GLY B N 1
ATOM 1486 C CA . GLY B 1 38 ? 7.762 -10.617 -14.961 1 97.75 38 GLY B CA 1
ATOM 1487 C C . GLY B 1 38 ? 8.375 -10.383 -13.594 1 97.75 38 GLY B C 1
ATOM 1488 O O . GLY B 1 38 ? 9.461 -9.805 -13.492 1 97.75 38 GLY B O 1
ATOM 1489 N N . GLN B 1 39 ? 7.754 -10.852 -12.531 1 98.25 39 GLN B N 1
ATOM 1490 C CA . GLN B 1 39 ? 8.328 -10.711 -11.195 1 98.25 39 GLN B CA 1
ATOM 1491 C C . GLN B 1 39 ? 9.641 -11.477 -11.07 1 98.25 39 GLN B C 1
ATOM 1493 O O . GLN B 1 39 ? 10.477 -11.156 -10.227 1 98.25 39 GLN B O 1
ATOM 1498 N N . THR B 1 40 ? 9.766 -12.492 -11.836 1 97.25 40 THR B N 1
ATOM 1499 C CA . THR B 1 40 ? 10.969 -13.32 -11.867 1 97.25 40 THR B CA 1
ATOM 1500 C C . THR B 1 40 ? 11.383 -13.633 -13.297 1 97.25 40 THR B C 1
ATOM 1502 O O . THR B 1 40 ? 11.117 -14.727 -13.805 1 97.25 40 THR B O 1
ATOM 1505 N N . PRO B 1 41 ? 12.086 -12.703 -13.875 1 93.44 41 PRO B N 1
ATOM 1506 C CA . PRO B 1 41 ? 12.289 -12.789 -15.32 1 93.44 41 PRO B CA 1
ATOM 1507 C C . PRO B 1 41 ? 13.211 -13.938 -15.719 1 93.44 41 PRO B C 1
ATOM 1509 O O . PRO B 1 41 ? 13.266 -14.32 -16.891 1 93.44 41 PRO B O 1
ATOM 1512 N N . THR B 1 42 ? 13.906 -14.539 -14.828 1 94.81 42 THR B N 1
ATOM 1513 C CA . THR B 1 42 ? 14.852 -15.602 -15.164 1 94.81 42 THR B CA 1
ATOM 1514 C C . THR B 1 42 ? 14.211 -16.969 -14.977 1 94.81 42 THR B C 1
ATOM 1516 O O . THR B 1 42 ? 14.859 -18 -15.195 1 94.81 42 THR B O 1
ATOM 1519 N N . ILE B 1 43 ? 13.055 -17.031 -14.484 1 95.69 43 ILE B N 1
ATOM 1520 C CA . ILE B 1 43 ? 12.312 -18.266 -14.266 1 95.69 43 ILE B CA 1
ATOM 1521 C C . ILE B 1 43 ? 11.211 -18.391 -15.312 1 95.69 43 ILE B C 1
ATOM 1523 O O . ILE B 1 43 ? 10.531 -17.422 -15.625 1 95.69 43 ILE B O 1
ATOM 1527 N N . ALA B 1 44 ? 11.031 -19.578 -15.852 1 96.44 44 ALA B N 1
ATOM 1528 C CA . ALA B 1 44 ? 9.984 -19.812 -16.844 1 96.44 44 ALA B CA 1
ATOM 1529 C C . ALA B 1 44 ? 8.617 -19.406 -16.297 1 96.44 44 ALA B C 1
ATOM 1531 O O . ALA B 1 44 ? 8.297 -19.672 -15.141 1 96.44 44 ALA B O 1
ATOM 1532 N N . ALA B 1 45 ? 7.844 -18.766 -17.172 1 95.81 45 ALA B N 1
ATOM 1533 C CA . ALA B 1 45 ? 6.492 -18.375 -16.781 1 95.81 45 ALA B CA 1
ATOM 1534 C C . ALA B 1 45 ? 5.648 -19.594 -16.406 1 95.81 45 ALA B C 1
ATOM 1536 O O . ALA B 1 45 ? 5.855 -20.688 -16.938 1 95.81 45 ALA B O 1
ATOM 1537 N N . PRO B 1 46 ? 4.781 -19.344 -15.445 1 93.44 46 PRO B N 1
ATOM 1538 C CA . PRO B 1 46 ? 3.879 -20.469 -15.18 1 93.44 46 PRO B CA 1
ATOM 1539 C C . PRO B 1 46 ? 3.041 -20.859 -16.391 1 93.44 46 PRO B C 1
ATOM 1541 O O . PRO B 1 46 ? 2.619 -19.984 -17.156 1 93.44 46 PRO B O 1
ATOM 1544 N N . ALA B 1 47 ? 2.828 -22.109 -16.562 1 92.19 47 ALA B N 1
ATOM 1545 C CA . ALA B 1 47 ? 2.029 -22.594 -17.688 1 92.19 47 ALA B CA 1
ATOM 1546 C C . ALA B 1 47 ? 0.605 -22.047 -17.625 1 92.19 47 ALA B C 1
ATOM 1548 O O . ALA B 1 47 ? 0.012 -21.703 -18.656 1 92.19 47 ALA B O 1
ATOM 1549 N N . THR B 1 48 ? -0.003 -22.031 -16.453 1 93.75 48 THR B N 1
ATOM 1550 C CA . THR B 1 48 ? -1.305 -21.438 -16.156 1 93.75 48 THR B CA 1
ATOM 1551 C C . THR B 1 48 ? -1.228 -20.531 -14.93 1 93.75 48 THR B C 1
ATOM 1553 O O . THR B 1 48 ? -0.444 -20.781 -14.016 1 93.75 48 THR B O 1
ATOM 1556 N N . LEU B 1 49 ? -2.037 -19.531 -15.016 1 95.81 49 LEU B N 1
ATOM 1557 C CA . LEU B 1 49 ? -2.074 -18.656 -13.859 1 95.81 49 LEU B CA 1
ATOM 1558 C C . LEU B 1 49 ? -2.957 -19.234 -12.758 1 95.81 49 LEU B C 1
ATOM 1560 O O . LEU B 1 49 ? -4.152 -19.438 -12.961 1 95.81 49 LEU B O 1
ATOM 1564 N N . HIS B 1 50 ? -2.324 -19.531 -11.641 1 97.19 50 HIS B N 1
ATOM 1565 C CA . HIS B 1 50 ? -3.15 -19.906 -10.492 1 97.19 50 HIS B CA 1
ATOM 1566 C C . HIS B 1 50 ? -3.971 -18.719 -9.992 1 97.19 50 HIS B C 1
ATOM 1568 O O . HIS B 1 50 ? -3.461 -17.609 -9.898 1 97.19 50 HIS B O 1
ATOM 1574 N N . PRO B 1 51 ? -5.188 -18.938 -9.531 1 97.62 51 PRO B N 1
ATOM 1575 C CA . PRO B 1 51 ? -6.039 -17.828 -9.078 1 97.62 51 PRO B CA 1
ATOM 1576 C C . PRO B 1 51 ? -5.449 -17.078 -7.883 1 97.62 51 PRO B C 1
ATOM 1578 O O . PRO B 1 51 ? -5.68 -15.875 -7.727 1 97.62 51 PRO B O 1
ATOM 1581 N N . SER B 1 52 ? -4.691 -17.734 -7.062 1 97.94 52 SER B N 1
ATOM 1582 C CA . SER B 1 52 ? -4.051 -17.047 -5.945 1 97.94 52 SER B CA 1
ATOM 1583 C C . SER B 1 52 ? -3.086 -15.984 -6.438 1 97.94 52 SER B C 1
ATOM 1585 O O . SER B 1 52 ? -2.998 -14.898 -5.848 1 97.94 52 SER B O 1
ATOM 1587 N N . SER B 1 53 ? -2.357 -16.281 -7.535 1 98.31 53 SER B N 1
ATOM 1588 C CA . SER B 1 53 ? -1.449 -15.297 -8.102 1 98.31 53 SER B CA 1
ATOM 1589 C C . SER B 1 53 ? -2.217 -14.133 -8.719 1 98.31 53 SER B C 1
ATOM 1591 O O . SER B 1 53 ? -1.761 -12.984 -8.664 1 98.31 53 SER B O 1
ATOM 1593 N N . VAL B 1 54 ? -3.303 -14.422 -9.266 1 98.44 54 VAL B N 1
ATOM 1594 C CA . VAL B 1 54 ? -4.176 -13.398 -9.82 1 98.44 54 VAL B CA 1
ATOM 1595 C C . VAL B 1 54 ? -4.645 -12.453 -8.719 1 98.44 54 VAL B C 1
ATOM 1597 O O . VAL B 1 54 ? -4.562 -11.234 -8.859 1 98.44 54 VAL B O 1
ATOM 1600 N N . ALA B 1 55 ? -5.098 -13.031 -7.621 1 98.75 55 ALA B N 1
ATOM 1601 C CA . ALA B 1 55 ? -5.539 -12.234 -6.48 1 98.75 55 ALA B CA 1
ATOM 1602 C C . ALA B 1 55 ? -4.418 -11.32 -5.988 1 98.75 55 ALA B C 1
ATOM 1604 O O . ALA B 1 55 ? -4.621 -10.109 -5.828 1 98.75 55 ALA B O 1
ATOM 1605 N N . LEU B 1 56 ? -3.266 -11.922 -5.82 1 98.88 56 LEU B N 1
ATOM 1606 C CA . LEU B 1 56 ? -2.125 -11.18 -5.301 1 98.88 56 LEU B CA 1
ATOM 1607 C C . LEU B 1 56 ? -1.739 -10.039 -6.242 1 98.88 56 LEU B C 1
ATOM 1609 O O . LEU B 1 56 ? -1.441 -8.93 -5.797 1 98.88 56 LEU B O 1
ATOM 1613 N N . ALA B 1 57 ? -1.762 -10.312 -7.504 1 98.88 57 ALA B N 1
ATOM 1614 C CA . ALA B 1 57 ? -1.376 -9.32 -8.508 1 98.88 57 ALA B CA 1
ATOM 1615 C C . ALA B 1 57 ? -2.336 -8.141 -8.5 1 98.88 57 ALA B C 1
ATOM 1617 O O . ALA B 1 57 ? -1.904 -6.98 -8.461 1 98.88 57 ALA B O 1
ATOM 1618 N N . TYR B 1 58 ? -3.584 -8.414 -8.492 1 98.81 58 TYR B N 1
ATOM 1619 C CA . TYR B 1 58 ? -4.566 -7.336 -8.516 1 98.81 58 TYR B CA 1
ATOM 1620 C C . TYR B 1 58 ? -4.574 -6.57 -7.203 1 98.81 58 TYR B C 1
ATOM 1622 O O . TYR B 1 58 ? -4.754 -5.348 -7.188 1 98.81 58 TYR B O 1
ATOM 1630 N N . GLN B 1 59 ? -4.449 -7.25 -6.102 1 98.88 59 GLN B N 1
ATOM 1631 C CA . GLN B 1 59 ? -4.395 -6.586 -4.805 1 98.88 59 GLN B CA 1
ATOM 1632 C C . GLN B 1 59 ? -3.168 -5.68 -4.703 1 98.88 59 GLN B C 1
ATOM 1634 O O . GLN B 1 59 ? -3.26 -4.559 -4.199 1 98.88 59 GLN B O 1
ATOM 1639 N N . LEU B 1 60 ? -2.061 -6.176 -5.191 1 98.88 60 LEU B N 1
ATOM 1640 C CA . LEU B 1 60 ? -0.852 -5.355 -5.199 1 98.88 60 LEU B CA 1
ATOM 1641 C C . LEU B 1 60 ? -1.038 -4.121 -6.07 1 98.88 60 LEU B C 1
ATOM 1643 O O . LEU B 1 60 ? -0.713 -3.006 -5.652 1 98.88 60 LEU B O 1
ATOM 1647 N N . GLY B 1 61 ? -1.563 -4.305 -7.285 1 98.81 61 GLY B N 1
ATOM 1648 C CA . GLY B 1 61 ? -1.866 -3.16 -8.133 1 98.81 61 GLY B CA 1
ATOM 1649 C C . GLY B 1 61 ? -2.789 -2.154 -7.469 1 98.81 61 GLY B C 1
ATOM 1650 O O . GLY B 1 61 ? -2.582 -0.945 -7.586 1 98.81 61 GLY B O 1
ATOM 1651 N N . ASN B 1 62 ? -3.789 -2.633 -6.832 1 98.88 62 ASN B N 1
ATOM 1652 C CA . ASN B 1 62 ? -4.73 -1.776 -6.117 1 98.88 62 ASN B CA 1
ATOM 1653 C C . ASN B 1 62 ? -4.039 -0.958 -5.035 1 98.88 62 ASN B C 1
ATOM 1655 O O . ASN B 1 62 ? -4.332 0.224 -4.855 1 98.88 62 ASN B O 1
ATOM 1659 N N . VAL B 1 63 ? -3.141 -1.585 -4.281 1 98.81 63 VAL B N 1
ATOM 1660 C CA . VAL B 1 63 ? -2.482 -0.853 -3.205 1 98.81 63 VAL B CA 1
ATOM 1661 C C . VAL B 1 63 ? -1.503 0.161 -3.791 1 98.81 63 VAL B C 1
ATOM 1663 O O . VAL B 1 63 ? -1.308 1.241 -3.229 1 98.81 63 VAL B O 1
ATOM 1666 N N . TYR B 1 64 ? -0.932 -0.135 -4.965 1 98.88 64 TYR B N 1
ATOM 1667 C CA . TYR B 1 64 ? -0.146 0.887 -5.648 1 98.88 64 TYR B CA 1
ATOM 1668 C C . TYR B 1 64 ? -1.006 2.098 -5.988 1 98.88 64 TYR B C 1
ATOM 1670 O O . TYR B 1 64 ? -0.544 3.238 -5.902 1 98.88 64 TYR B O 1
ATOM 1678 N N . SER B 1 65 ? -2.178 1.878 -6.449 1 98.81 65 SER B N 1
ATOM 1679 C CA . SER B 1 65 ? -3.098 2.98 -6.699 1 98.81 65 SER B CA 1
ATOM 1680 C C . SER B 1 65 ? -3.373 3.773 -5.426 1 98.81 65 SER B C 1
ATOM 1682 O O . SER B 1 65 ? -3.441 5.004 -5.453 1 98.81 65 SER B O 1
ATOM 1684 N N . LEU B 1 66 ? -3.586 3.07 -4.305 1 98.88 66 LEU B N 1
ATOM 1685 C CA . LEU B 1 66 ? -3.771 3.746 -3.023 1 98.88 66 LEU B CA 1
ATOM 1686 C C . LEU B 1 66 ? -2.557 4.602 -2.68 1 98.88 66 LEU B C 1
ATOM 1688 O O . LEU B 1 66 ? -2.701 5.75 -2.256 1 98.88 66 LEU B O 1
ATOM 1692 N N . LEU B 1 67 ? -1.38 4.074 -2.848 1 98.88 67 LEU B N 1
ATOM 1693 C CA . LEU B 1 67 ? -0.165 4.805 -2.508 1 98.88 67 LEU B CA 1
ATOM 1694 C C . LEU B 1 67 ? 0.016 6.012 -3.42 1 98.88 67 LEU B C 1
ATOM 1696 O O . LEU B 1 67 ? 0.533 7.047 -2.99 1 98.88 67 LEU B O 1
ATOM 1700 N N . PHE B 1 68 ? -0.404 5.867 -4.695 1 98.88 68 PHE B N 1
ATOM 1701 C CA . PHE B 1 68 ? -0.457 7.023 -5.582 1 98.88 68 PHE B CA 1
ATOM 1702 C C . PHE B 1 68 ? -1.321 8.125 -4.98 1 98.88 68 PHE B C 1
ATOM 1704 O O . PHE B 1 68 ? -0.879 9.266 -4.855 1 98.88 68 PHE B O 1
ATOM 1711 N N . LEU B 1 69 ? -2.506 7.832 -4.562 1 98.69 69 LEU B N 1
ATOM 1712 C CA . LEU B 1 69 ? -3.445 8.805 -4.016 1 98.69 69 LEU B CA 1
ATOM 1713 C C . LEU B 1 69 ? -2.922 9.391 -2.711 1 98.69 69 LEU B C 1
ATOM 1715 O O . LEU B 1 69 ? -2.998 10.602 -2.494 1 98.69 69 LEU B O 1
ATOM 1719 N N . VAL B 1 70 ? -2.398 8.5 -1.864 1 98.44 70 VAL B N 1
ATOM 1720 C CA . VAL B 1 70 ? -1.886 8.945 -0.571 1 98.44 70 VAL B CA 1
ATOM 1721 C C . VAL B 1 70 ? -0.677 9.852 -0.777 1 98.44 70 VAL B C 1
ATOM 1723 O O . VAL B 1 70 ? -0.556 10.891 -0.122 1 98.44 70 VAL B O 1
ATOM 1726 N N . GLY B 1 71 ? 0.211 9.453 -1.695 1 97.75 71 GLY B N 1
ATOM 1727 C CA . GLY B 1 71 ? 1.374 10.273 -1.988 1 97.75 71 GLY B CA 1
ATOM 1728 C C . GLY B 1 71 ? 1.013 11.664 -2.477 1 97.75 71 GLY B C 1
ATOM 1729 O O . GLY B 1 71 ? 1.532 12.664 -1.97 1 97.75 71 GLY B O 1
ATOM 1730 N N . VAL B 1 72 ? 0.079 11.703 -3.414 1 97.69 72 VAL B N 1
ATOM 1731 C CA . VAL B 1 72 ? -0.387 12.992 -3.916 1 97.69 72 VAL B CA 1
ATOM 1732 C C . VAL B 1 72 ? -1.07 13.766 -2.791 1 97.69 72 VAL B C 1
ATOM 1734 O O . VAL B 1 72 ? -0.792 14.953 -2.586 1 97.69 72 VAL B O 1
ATOM 1737 N N . GLY B 1 73 ? -1.915 13.164 -2.062 1 96.38 73 GLY B N 1
ATOM 1738 C CA . GLY B 1 73 ? -2.646 13.82 -0.991 1 96.38 73 GLY B CA 1
ATOM 1739 C C . GLY B 1 73 ? -1.742 14.406 0.075 1 96.38 73 GLY B C 1
ATOM 1740 O O . GLY B 1 73 ? -1.876 15.578 0.432 1 96.38 73 GLY B O 1
ATOM 1741 N N . VAL B 1 74 ? -0.806 13.625 0.592 1 96.38 74 VAL B N 1
ATOM 1742 C CA . VAL B 1 74 ? 0.059 14.055 1.688 1 96.38 74 VAL B CA 1
ATOM 1743 C C . VAL B 1 74 ? 1.04 15.109 1.191 1 96.38 74 VAL B C 1
ATOM 1745 O O . VAL B 1 74 ? 1.21 16.156 1.826 1 96.38 74 VAL B O 1
ATOM 1748 N N . CYS B 1 75 ? 1.634 14.969 0.03 1 96.12 75 CYS B N 1
ATOM 1749 C CA . CYS B 1 75 ? 2.701 15.836 -0.454 1 96.12 75 CYS B CA 1
ATOM 1750 C C . CYS B 1 75 ? 2.15 17.188 -0.895 1 96.12 75 CYS B C 1
ATOM 1752 O O . CYS B 1 75 ? 2.869 18.188 -0.894 1 96.12 75 CYS B O 1
ATOM 1754 N N . HIS B 1 76 ? 0.834 17.219 -1.209 1 96 76 HIS B N 1
ATOM 1755 C CA . HIS B 1 76 ? 0.333 18.469 -1.777 1 96 76 HIS B CA 1
ATOM 1756 C C . HIS B 1 76 ? -0.634 19.156 -0.823 1 96 76 HIS B C 1
ATOM 1758 O O . HIS B 1 76 ? -0.949 20.344 -0.998 1 96 76 HIS B O 1
ATOM 1764 N N . ALA B 1 77 ? -0.997 18.484 0.23 1 93.62 77 ALA B N 1
ATOM 1765 C CA . ALA B 1 77 ? -2.033 19.094 1.06 1 93.62 77 ALA B CA 1
ATOM 1766 C C . ALA B 1 77 ? -1.468 19.531 2.408 1 93.62 77 ALA B C 1
ATOM 1768 O O . ALA B 1 77 ? -1.963 20.484 3.016 1 93.62 77 ALA B O 1
ATOM 1769 N N . THR B 1 78 ? -0.49 18.875 2.916 1 95.81 78 THR B N 1
ATOM 1770 C CA . THR B 1 78 ? -0.061 19.156 4.277 1 95.81 78 THR B CA 1
ATOM 1771 C C . THR B 1 78 ? 0.812 20.406 4.316 1 95.81 78 THR B C 1
ATOM 1773 O O . THR B 1 78 ? 1.602 20.656 3.398 1 95.81 78 THR B O 1
ATOM 1776 N N . THR B 1 79 ? 0.702 21.219 5.348 1 95.62 79 THR B N 1
ATOM 1777 C CA . THR B 1 79 ? 1.608 22.312 5.656 1 95.62 79 THR B CA 1
ATOM 1778 C C . THR B 1 79 ? 2.449 21.984 6.891 1 95.62 79 THR B C 1
ATOM 1780 O O . THR B 1 79 ? 3.131 22.859 7.426 1 95.62 79 THR B O 1
ATOM 1783 N N . GLU B 1 80 ? 2.402 20.734 7.332 1 95.94 80 GLU B N 1
ATOM 1784 C CA . GLU B 1 80 ? 3.123 20.266 8.516 1 95.94 80 GLU B CA 1
ATOM 1785 C C . GLU B 1 80 ? 4.328 19.406 8.133 1 95.94 80 GLU B C 1
ATOM 1787 O O . GLU B 1 80 ? 4.168 18.266 7.699 1 95.94 80 GLU B O 1
ATOM 1792 N N . PRO B 1 81 ? 5.496 19.891 8.367 1 96.31 81 PRO B N 1
ATOM 1793 C CA . PRO B 1 81 ? 6.688 19.109 8.016 1 96.31 81 PRO B CA 1
ATOM 1794 C C . PRO B 1 81 ? 6.723 17.75 8.711 1 96.31 81 PRO B C 1
ATOM 1796 O O . PRO B 1 81 ? 7.242 16.781 8.141 1 96.31 81 PRO B O 1
ATOM 1799 N N . ARG B 1 82 ? 6.203 17.656 9.859 1 95.12 82 ARG B N 1
ATOM 1800 C CA . ARG B 1 82 ? 6.246 16.406 10.594 1 95.12 82 ARG B CA 1
ATOM 1801 C C . ARG B 1 82 ? 5.438 15.32 9.875 1 95.12 82 ARG B C 1
ATOM 1803 O O . ARG B 1 82 ? 5.82 14.148 9.875 1 95.12 82 ARG B O 1
ATOM 1810 N N . VAL B 1 83 ? 4.32 15.688 9.32 1 96.69 83 VAL B N 1
ATOM 1811 C CA . VAL B 1 83 ? 3.494 14.742 8.578 1 96.69 83 VAL B CA 1
ATOM 1812 C C . VAL B 1 83 ? 4.27 14.219 7.371 1 96.69 83 VAL B C 1
ATOM 1814 O O . VAL B 1 83 ? 4.32 13.008 7.133 1 96.69 83 VAL B O 1
ATOM 1817 N N . LEU B 1 84 ? 4.867 15.102 6.66 1 96.81 84 LEU B N 1
ATOM 1818 C CA . LEU B 1 84 ? 5.656 14.734 5.488 1 96.81 84 LEU B CA 1
ATOM 1819 C C . LEU B 1 84 ? 6.844 13.859 5.883 1 96.81 84 LEU B C 1
ATOM 1821 O O . LEU B 1 84 ? 7.129 12.867 5.219 1 96.81 84 LEU B O 1
ATOM 1825 N N . ARG B 1 85 ? 7.547 14.211 6.863 1 96.62 85 ARG B N 1
ATOM 1826 C CA . ARG B 1 85 ? 8.703 13.453 7.344 1 96.62 85 ARG B CA 1
ATOM 1827 C C . ARG B 1 85 ? 8.305 12.031 7.711 1 96.62 85 ARG B C 1
ATOM 1829 O O . ARG B 1 85 ? 8.969 11.07 7.312 1 96.62 85 ARG B O 1
ATOM 1836 N N . ASN B 1 86 ? 7.277 11.859 8.516 1 97.44 86 ASN B N 1
ATOM 1837 C CA . ASN B 1 86 ? 6.816 10.539 8.914 1 97.44 86 ASN B CA 1
ATOM 1838 C C . ASN B 1 86 ? 6.426 9.688 7.711 1 97.44 86 ASN B C 1
ATOM 1840 O O . ASN B 1 86 ? 6.715 8.492 7.664 1 97.44 86 ASN B O 1
ATOM 1844 N N . TYR B 1 87 ? 5.754 10.352 6.789 1 98.5 87 TYR B N 1
ATOM 1845 C CA . TYR B 1 87 ? 5.383 9.672 5.555 1 98.5 87 TYR B CA 1
ATOM 1846 C C . TYR B 1 87 ? 6.617 9.148 4.828 1 98.5 87 TYR B C 1
ATOM 1848 O O . TYR B 1 87 ? 6.668 7.98 4.441 1 98.5 87 TYR B O 1
ATOM 1856 N N . LEU B 1 88 ? 7.613 9.969 4.703 1 98.69 88 LEU B N 1
ATOM 1857 C CA . LEU B 1 88 ? 8.828 9.594 3.99 1 98.69 88 LEU B CA 1
ATOM 1858 C C . LEU B 1 88 ? 9.609 8.531 4.762 1 98.69 88 LEU B C 1
ATOM 1860 O O . LEU B 1 88 ? 10.258 7.668 4.16 1 98.69 88 LEU B O 1
ATOM 1864 N N . ILE B 1 89 ? 9.594 8.547 6.039 1 98.75 89 ILE B N 1
ATOM 1865 C CA . ILE B 1 89 ? 10.242 7.512 6.84 1 98.75 89 ILE B CA 1
ATOM 1866 C C . ILE B 1 89 ? 9.586 6.16 6.562 1 98.75 89 ILE B C 1
ATOM 1868 O O . ILE B 1 89 ? 10.273 5.156 6.355 1 98.75 89 ILE B O 1
ATOM 1872 N N . GLY B 1 90 ? 8.242 6.145 6.602 1 98.81 90 GLY B N 1
ATOM 1873 C CA . GLY B 1 90 ? 7.543 4.918 6.246 1 98.81 90 GLY B CA 1
ATOM 1874 C C . GLY B 1 90 ? 7.934 4.383 4.879 1 98.81 90 GLY B C 1
ATOM 1875 O O . GLY B 1 90 ? 8.172 3.186 4.723 1 98.81 90 GLY B O 1
ATOM 1876 N N . LEU B 1 91 ? 8 5.254 3.908 1 98.94 91 LEU B N 1
ATOM 1877 C CA . LEU B 1 91 ? 8.375 4.867 2.551 1 98.94 91 LEU B CA 1
ATOM 1878 C C . LEU B 1 91 ? 9.805 4.332 2.51 1 98.94 91 LEU B C 1
ATOM 1880 O O . LEU B 1 91 ? 10.086 3.359 1.804 1 98.94 91 LEU B O 1
ATOM 1884 N N . ALA B 1 92 ? 10.727 4.98 3.234 1 98.94 92 ALA B N 1
ATOM 1885 C CA . ALA B 1 92 ? 12.109 4.527 3.246 1 98.94 92 ALA B CA 1
ATOM 1886 C C . ALA B 1 92 ? 12.219 3.109 3.801 1 98.94 92 ALA B C 1
ATOM 1888 O O . ALA B 1 92 ? 12.938 2.275 3.248 1 98.94 92 ALA B O 1
ATOM 1889 N N . ILE B 1 93 ? 11.5 2.822 4.844 1 98.94 93 ILE B N 1
ATOM 1890 C CA . ILE B 1 93 ? 11.469 1.485 5.426 1 98.94 93 ILE B CA 1
ATOM 1891 C C . ILE B 1 93 ? 10.906 0.493 4.414 1 98.94 93 ILE B C 1
ATOM 1893 O O . ILE B 1 93 ? 11.469 -0.583 4.207 1 98.94 93 ILE B O 1
ATOM 1897 N N . ALA B 1 94 ? 9.867 0.846 3.783 1 98.88 94 ALA B N 1
ATOM 1898 C CA . ALA B 1 94 ? 9.211 -0.024 2.811 1 98.88 94 ALA B CA 1
ATOM 1899 C C . ALA B 1 94 ? 10.086 -0.237 1.583 1 98.88 94 ALA B C 1
ATOM 1901 O O . ALA B 1 94 ? 10.031 -1.293 0.948 1 98.88 94 ALA B O 1
ATOM 1902 N N . ASP B 1 95 ? 10.875 0.793 1.195 1 98.94 95 ASP B N 1
ATOM 1903 C CA . ASP B 1 95 ? 11.805 0.629 0.085 1 98.94 95 ASP B CA 1
ATOM 1904 C C . ASP B 1 95 ? 12.758 -0.542 0.333 1 98.94 95 ASP B C 1
ATOM 1906 O O . ASP B 1 95 ? 12.953 -1.386 -0.544 1 98.94 95 ASP B O 1
ATOM 1910 N N . VAL B 1 96 ? 13.305 -0.608 1.503 1 98.94 96 VAL B N 1
ATOM 1911 C CA . VAL B 1 96 ? 14.219 -1.69 1.853 1 98.94 96 VAL B CA 1
ATOM 1912 C C . VAL B 1 96 ? 13.477 -3.023 1.823 1 98.94 96 VAL B C 1
ATOM 1914 O O . VAL B 1 96 ? 13.961 -4 1.245 1 98.94 96 VAL B O 1
ATOM 1917 N N . GLY B 1 97 ? 12.32 -3.02 2.432 1 98.88 97 GLY B N 1
ATOM 1918 C CA . GLY B 1 97 ? 11.508 -4.23 2.424 1 98.88 97 GLY B CA 1
ATOM 1919 C C . GLY B 1 97 ? 11.133 -4.688 1.026 1 98.88 97 GLY B C 1
ATOM 1920 O O . GLY B 1 97 ? 11.094 -5.887 0.751 1 98.88 97 GLY B O 1
ATOM 1921 N N . HIS B 1 98 ? 10.82 -3.758 0.161 1 98.88 98 HIS B N 1
ATOM 1922 C CA . HIS B 1 98 ? 10.391 -4.086 -1.194 1 98.88 98 HIS B CA 1
ATOM 1923 C C . HIS B 1 98 ? 11.531 -4.715 -1.994 1 98.88 98 HIS B C 1
ATOM 1925 O O . HIS B 1 98 ? 11.32 -5.715 -2.688 1 98.88 98 HIS B O 1
ATOM 1931 N N . VAL B 1 99 ? 12.711 -4.156 -1.92 1 98.81 99 VAL B N 1
ATOM 1932 C CA . VAL B 1 99 ? 13.891 -4.703 -2.584 1 98.81 99 VAL B CA 1
ATOM 1933 C C . VAL B 1 99 ? 14.195 -6.094 -2.029 1 98.81 99 VAL B C 1
ATOM 1935 O O . VAL B 1 99 ? 14.461 -7.027 -2.791 1 98.81 99 VAL B O 1
ATOM 1938 N N . TYR B 1 100 ? 14.094 -6.234 -0.763 1 98.69 100 TYR B N 1
ATOM 1939 C CA . TYR B 1 100 ? 14.375 -7.52 -0.136 1 98.69 100 TYR B CA 1
ATOM 1940 C C . TYR B 1 100 ? 13.352 -8.562 -0.559 1 98.69 100 TYR B C 1
ATOM 1942 O O . TYR B 1 100 ? 13.703 -9.703 -0.87 1 98.69 100 TYR B O 1
ATOM 1950 N N . ALA B 1 101 ? 12.086 -8.234 -0.523 1 98.38 101 ALA B N 1
ATOM 1951 C CA . ALA B 1 101 ? 11.031 -9.133 -0.973 1 98.38 101 ALA B CA 1
ATOM 1952 C C . ALA B 1 101 ? 11.289 -9.617 -2.395 1 98.38 101 ALA B C 1
ATOM 1954 O O . ALA B 1 101 ? 11.109 -10.805 -2.691 1 98.38 101 ALA B O 1
ATOM 1955 N N . THR B 1 102 ? 11.664 -8.711 -3.26 1 98.44 102 THR B N 1
ATOM 1956 C CA . THR B 1 102 ? 11.961 -9.047 -4.648 1 98.44 102 THR B CA 1
ATOM 1957 C C . THR B 1 102 ? 13.18 -9.961 -4.738 1 98.44 102 THR B C 1
ATOM 1959 O O . THR B 1 102 ? 13.156 -10.961 -5.461 1 98.44 102 THR B O 1
ATOM 1962 N N . TYR B 1 103 ? 14.18 -9.688 -3.947 1 98.25 103 TYR B N 1
ATOM 1963 C CA . TYR B 1 103 ? 15.383 -10.5 -3.877 1 98.25 103 TYR B CA 1
ATOM 1964 C C . TYR B 1 103 ? 15.055 -11.922 -3.443 1 98.25 103 TYR B C 1
ATOM 1966 O O . TYR B 1 103 ? 15.578 -12.891 -4.004 1 98.25 103 TYR B O 1
ATOM 1974 N N . LEU B 1 104 ? 14.227 -12.07 -2.443 1 97.31 104 LEU B N 1
ATOM 1975 C CA . LEU B 1 104 ? 13.883 -13.383 -1.912 1 97.31 104 LEU B CA 1
ATOM 1976 C C . LEU B 1 104 ? 13.258 -14.266 -2.992 1 97.31 104 LEU B C 1
ATOM 1978 O O . LEU B 1 104 ? 13.461 -15.477 -3.008 1 97.31 104 LEU B O 1
ATOM 1982 N N . ALA B 1 105 ? 12.547 -13.633 -3.873 1 96.81 105 ALA B N 1
ATOM 1983 C CA . ALA B 1 105 ? 11.844 -14.383 -4.91 1 96.81 105 ALA B CA 1
ATOM 1984 C C . ALA B 1 105 ? 12.773 -14.719 -6.074 1 96.81 105 ALA B C 1
ATOM 1986 O O . ALA B 1 105 ? 12.719 -15.82 -6.625 1 96.81 105 ALA B O 1
ATOM 1987 N N . MET B 1 106 ? 13.617 -13.82 -6.473 1 96.06 106 MET B N 1
ATOM 1988 C CA . MET B 1 106 ? 14.367 -14 -7.707 1 96.06 106 MET B CA 1
ATOM 1989 C C . MET B 1 106 ? 15.719 -14.664 -7.438 1 96.06 106 MET B C 1
ATOM 1991 O O . MET B 1 106 ? 16.312 -15.258 -8.336 1 96.06 106 MET B O 1
ATOM 1995 N N . GLY B 1 107 ? 16.234 -14.555 -6.141 1 96.62 107 GLY B N 1
ATOM 1996 C CA . GLY B 1 107 ? 17.531 -15.133 -5.785 1 96.62 107 GLY B CA 1
ATOM 1997 C C . GLY B 1 107 ? 18.703 -14.25 -6.145 1 96.62 107 GLY B C 1
ATOM 1998 O O . GLY B 1 107 ? 18.547 -13.289 -6.906 1 96.62 107 GLY B O 1
ATOM 1999 N N . TRP B 1 108 ? 19.859 -14.641 -5.707 1 97.12 108 TRP B N 1
ATOM 2000 C CA . TRP B 1 108 ? 21.078 -13.82 -5.82 1 97.12 108 TRP B CA 1
ATOM 2001 C C . TRP B 1 108 ? 21.5 -13.688 -7.277 1 97.12 108 TRP B C 1
ATOM 2003 O O . TRP B 1 108 ? 21.844 -12.586 -7.727 1 97.12 108 TRP B O 1
ATOM 2013 N N . ASP B 1 109 ? 21.469 -14.766 -8.062 1 96.94 109 ASP B N 1
ATOM 2014 C CA . ASP B 1 109 ? 21.984 -14.742 -9.43 1 96.94 109 ASP B CA 1
ATOM 2015 C C . ASP B 1 109 ? 21.203 -13.742 -10.289 1 96.94 109 ASP B C 1
ATOM 2017 O O . ASP B 1 109 ? 21.812 -12.906 -10.969 1 96.94 109 ASP B O 1
ATOM 2021 N N . ALA B 1 110 ? 19.938 -13.766 -10.227 1 97.12 110 ALA B N 1
ATOM 2022 C CA . ALA B 1 110 ? 19.094 -12.836 -10.984 1 97.12 110 ALA B CA 1
ATOM 2023 C C . ALA B 1 110 ? 19.219 -11.414 -10.438 1 97.12 110 ALA B C 1
ATOM 2025 O O . ALA B 1 110 ? 19.281 -10.453 -11.203 1 97.12 110 ALA B O 1
ATOM 2026 N N . PHE B 1 111 ? 19.344 -11.305 -9.156 1 98 111 PHE B N 1
ATOM 2027 C CA . PHE B 1 111 ? 19.438 -10.016 -8.477 1 98 111 PHE B CA 1
ATOM 2028 C C . PHE B 1 111 ? 20.719 -9.289 -8.883 1 98 111 PHE B C 1
ATOM 2030 O O . PHE B 1 111 ? 20.688 -8.086 -9.148 1 98 111 PHE B O 1
ATOM 2037 N N . ALA B 1 112 ? 21.766 -10.023 -9.031 1 97.56 112 ALA B N 1
ATOM 2038 C CA . ALA B 1 112 ? 23.078 -9.422 -9.273 1 97.56 112 ALA B CA 1
ATOM 2039 C C . ALA B 1 112 ? 23.312 -9.188 -10.758 1 97.56 112 ALA B C 1
ATOM 2041 O O . ALA B 1 112 ? 24.219 -8.445 -11.141 1 97.56 112 ALA B O 1
ATOM 2042 N N . ASP B 1 113 ? 22.5 -9.812 -11.633 1 97.62 113 ASP B N 1
ATOM 2043 C CA . ASP B 1 113 ? 22.656 -9.664 -13.078 1 97.62 113 ASP B CA 1
ATOM 2044 C C . ASP B 1 113 ? 21.828 -8.484 -13.594 1 97.62 113 ASP B C 1
ATOM 2046 O O . ASP B 1 113 ? 20.859 -8.672 -14.336 1 97.62 113 ASP B O 1
ATOM 2050 N N . VAL B 1 114 ? 22.234 -7.348 -13.383 1 97.81 114 VAL B N 1
ATOM 2051 C CA . VAL B 1 114 ? 21.5 -6.117 -13.672 1 97.81 114 VAL B CA 1
ATOM 2052 C C . VAL B 1 114 ? 21.234 -6.012 -15.172 1 97.81 114 VAL B C 1
ATOM 2054 O O . VAL B 1 114 ? 20.172 -5.543 -15.586 1 97.81 114 VAL B O 1
ATOM 2057 N N . GLY B 1 115 ? 22.125 -6.438 -15.969 1 97.44 115 GLY B N 1
ATOM 2058 C CA . GLY B 1 115 ? 21.969 -6.395 -17.406 1 97.44 115 GLY B CA 1
ATOM 2059 C C . GLY B 1 115 ? 20.781 -7.199 -17.906 1 97.44 115 GLY B C 1
ATOM 2060 O O . GLY B 1 115 ? 20.266 -6.945 -19 1 97.44 115 GLY B O 1
ATOM 2061 N N . ALA B 1 116 ? 20.344 -8.141 -17.094 1 97.06 116 ALA B N 1
ATOM 2062 C CA . ALA B 1 116 ? 19.25 -9.031 -17.5 1 97.06 116 ALA B CA 1
ATOM 2063 C C . ALA B 1 116 ? 17.922 -8.602 -16.875 1 97.06 116 ALA B C 1
ATOM 2065 O O . ALA B 1 116 ? 16.891 -9.227 -17.109 1 97.06 116 ALA B O 1
ATOM 2066 N N . TRP B 1 117 ? 17.922 -7.582 -16.109 1 98 117 TRP B N 1
ATOM 2067 C CA . TRP B 1 117 ? 16.688 -7.102 -15.5 1 98 117 TRP B CA 1
ATOM 2068 C C . TRP B 1 117 ? 15.68 -6.688 -16.578 1 98 117 TRP B C 1
ATOM 2070 O O . TRP B 1 117 ? 16.047 -6.051 -17.562 1 98 117 TRP B O 1
ATOM 2080 N N . ASN B 1 118 ? 14.5 -7.055 -16.422 1 97.62 118 ASN B N 1
ATOM 2081 C CA . ASN B 1 118 ? 13.414 -6.516 -17.234 1 97.62 118 ASN B CA 1
ATOM 2082 C C . ASN B 1 118 ? 12.852 -5.227 -16.656 1 97.62 118 ASN B C 1
ATOM 2084 O O . ASN B 1 118 ? 13.352 -4.742 -15.633 1 97.62 118 ASN B O 1
ATOM 2088 N N . ALA B 1 119 ? 11.852 -4.648 -17.281 1 96.81 119 ALA B N 1
ATOM 2089 C CA . ALA B 1 119 ? 11.289 -3.369 -16.844 1 96.81 119 ALA B CA 1
ATOM 2090 C C . ALA B 1 119 ? 10.727 -3.463 -15.438 1 96.81 119 ALA B C 1
ATOM 2092 O O . ALA B 1 119 ? 10.883 -2.537 -14.633 1 96.81 119 ALA B O 1
ATOM 2093 N N . LEU B 1 120 ? 10.055 -4.551 -15.102 1 98.06 120 LEU B N 1
ATOM 2094 C CA . LEU B 1 120 ? 9.484 -4.73 -13.781 1 98.06 120 LEU B CA 1
ATOM 2095 C C . LEU B 1 120 ? 10.57 -4.797 -12.711 1 98.06 120 LEU B C 1
ATOM 2097 O O . LEU B 1 120 ? 10.43 -4.215 -11.641 1 98.06 120 LEU B O 1
ATOM 2101 N N . THR B 1 121 ? 11.617 -5.5 -12.992 1 98.25 121 THR B N 1
ATOM 2102 C CA . THR B 1 121 ? 12.742 -5.582 -12.062 1 98.25 121 THR B CA 1
ATOM 2103 C C . THR B 1 121 ? 13.375 -4.211 -11.859 1 98.25 121 THR B C 1
ATOM 2105 O O . THR B 1 121 ? 13.719 -3.84 -10.734 1 98.25 121 THR B O 1
ATOM 2108 N N . TRP B 1 122 ? 13.555 -3.508 -12.945 1 98.25 122 TRP B N 1
ATOM 2109 C CA . TRP B 1 122 ? 14.086 -2.152 -12.828 1 98.25 122 TRP B CA 1
ATOM 2110 C C . TRP B 1 122 ? 13.188 -1.296 -11.945 1 98.25 122 TRP B C 1
ATOM 2112 O O . TRP B 1 122 ? 13.672 -0.461 -11.172 1 98.25 122 TRP B O 1
ATOM 2122 N N . GLY B 1 123 ? 11.906 -1.416 -12.023 1 98.25 123 GLY B N 1
ATOM 2123 C CA . GLY B 1 123 ? 11 -0.715 -11.133 1 98.25 123 GLY B CA 1
ATOM 2124 C C . GLY B 1 123 ? 11.102 -1.171 -9.688 1 98.25 123 GLY B C 1
ATOM 2125 O O . GLY B 1 123 ? 11.289 -0.353 -8.789 1 98.25 123 GLY B O 1
ATOM 2126 N N . ASN B 1 124 ? 11.055 -2.459 -9.469 1 98.75 124 ASN B N 1
ATOM 2127 C CA . ASN B 1 124 ? 10.984 -3.057 -8.141 1 98.75 124 ASN B CA 1
ATOM 2128 C C . ASN B 1 124 ? 12.281 -2.857 -7.363 1 98.75 124 ASN B C 1
ATOM 2130 O O . ASN B 1 124 ? 12.266 -2.756 -6.137 1 98.75 124 ASN B O 1
ATOM 2134 N N . ILE B 1 125 ? 13.344 -2.816 -8.078 1 98.69 125 ILE B N 1
ATOM 2135 C CA . ILE B 1 125 ? 14.633 -2.732 -7.391 1 98.69 125 ILE B CA 1
ATOM 2136 C C . ILE B 1 125 ? 15.312 -1.406 -7.723 1 98.69 125 ILE B C 1
ATOM 2138 O O . ILE B 1 125 ? 15.594 -0.604 -6.832 1 98.69 125 ILE B O 1
ATOM 2142 N N . GLY B 1 126 ? 15.523 -1.106 -9.023 1 98.56 126 GLY B N 1
ATOM 2143 C CA . GLY B 1 126 ? 16.266 0.071 -9.43 1 98.56 126 GLY B CA 1
ATOM 2144 C C . GLY B 1 126 ? 15.625 1.371 -8.992 1 98.56 126 GLY B C 1
ATOM 2145 O O . GLY B 1 126 ? 16.219 2.145 -8.242 1 98.56 126 GLY B O 1
ATOM 2146 N N . ILE B 1 127 ? 14.43 1.585 -9.375 1 98.75 127 ILE B N 1
ATOM 2147 C CA . ILE B 1 127 ? 13.711 2.811 -9.039 1 98.75 127 ILE B CA 1
ATOM 2148 C C . ILE B 1 127 ? 13.492 2.885 -7.535 1 98.75 127 ILE B C 1
ATOM 2150 O O . ILE B 1 127 ? 13.641 3.949 -6.93 1 98.75 127 ILE B O 1
ATOM 2154 N N . THR B 1 128 ? 13.172 1.799 -6.91 1 98.88 128 THR B N 1
ATOM 2155 C CA . THR B 1 128 ? 12.961 1.768 -5.465 1 98.88 128 THR B CA 1
ATOM 2156 C C . THR B 1 128 ? 14.242 2.133 -4.723 1 98.88 128 THR B C 1
ATOM 2158 O O . THR B 1 128 ? 14.211 2.908 -3.768 1 98.88 128 THR B O 1
ATOM 2161 N N . MET B 1 129 ? 15.391 1.614 -5.168 1 98.75 129 MET B N 1
ATOM 2162 C CA . MET B 1 129 ? 16.672 1.968 -4.559 1 98.75 129 MET B CA 1
ATOM 2163 C C . MET B 1 129 ? 16.984 3.445 -4.773 1 98.75 129 MET B C 1
ATOM 2165 O O . MET B 1 129 ? 17.484 4.113 -3.869 1 98.75 129 MET B O 1
ATOM 2169 N N . PHE B 1 130 ? 16.734 3.902 -5.988 1 98.88 130 PHE B N 1
ATOM 2170 C CA . PHE B 1 130 ? 16.938 5.316 -6.281 1 98.88 130 PHE B CA 1
ATOM 2171 C C . PHE B 1 130 ? 16.109 6.188 -5.34 1 98.88 130 PHE B C 1
ATOM 2173 O O . PHE B 1 130 ? 16.625 7.156 -4.777 1 98.88 130 PHE B O 1
ATOM 2180 N N . LEU B 1 131 ? 14.844 5.871 -5.133 1 98.94 131 LEU B N 1
ATOM 2181 C CA . LEU B 1 131 ? 13.969 6.594 -4.215 1 98.94 131 LEU B CA 1
ATOM 2182 C C . LEU B 1 131 ? 14.5 6.512 -2.787 1 98.94 131 LEU B C 1
ATOM 2184 O O . LEU B 1 131 ? 14.523 7.52 -2.072 1 98.94 131 LEU B O 1
ATOM 2188 N N . PHE B 1 132 ? 14.914 5.324 -2.342 1 98.94 132 PHE B N 1
ATOM 2189 C CA . PHE B 1 132 ? 15.438 5.125 -0.996 1 98.94 132 PHE B CA 1
ATOM 2190 C C . PHE B 1 132 ? 16.641 6.02 -0.746 1 98.94 132 PHE B C 1
ATOM 2192 O O . PHE B 1 132 ? 16.719 6.715 0.272 1 98.94 132 PHE B O 1
ATOM 2199 N N . VAL B 1 133 ? 17.594 6.039 -1.66 1 98.94 133 VAL B N 1
ATOM 2200 C CA . VAL B 1 133 ? 18.812 6.824 -1.517 1 98.94 133 VAL B CA 1
ATOM 2201 C C . VAL B 1 133 ? 18.469 8.305 -1.434 1 98.94 133 VAL B C 1
ATOM 2203 O O . VAL B 1 133 ? 19.047 9.039 -0.624 1 98.94 133 VAL B O 1
ATOM 2206 N N . ASN B 1 134 ? 17.531 8.781 -2.227 1 98.94 134 ASN B N 1
ATOM 2207 C CA . ASN B 1 134 ? 17.141 10.188 -2.211 1 98.94 134 ASN B CA 1
ATOM 2208 C C . ASN B 1 134 ? 16.391 10.547 -0.934 1 98.94 134 ASN B C 1
ATOM 2210 O O . ASN B 1 134 ? 16.5 11.664 -0.437 1 98.94 134 ASN B O 1
ATOM 2214 N N . ARG B 1 135 ? 15.641 9.594 -0.384 1 98.81 135 ARG B N 1
ATOM 2215 C CA . ARG B 1 135 ? 15 9.844 0.902 1 98.81 135 ARG B CA 1
ATOM 2216 C C . ARG B 1 135 ? 16.031 10.008 2.01 1 98.81 135 ARG B C 1
ATOM 2218 O O . ARG B 1 135 ? 15.922 10.906 2.846 1 98.81 135 ARG B O 1
ATOM 2225 N N . ILE B 1 136 ? 17.016 9.125 2.029 1 98.88 136 ILE B N 1
ATOM 2226 C CA . ILE B 1 136 ? 18.094 9.234 3.012 1 98.88 136 ILE B CA 1
ATOM 2227 C C . ILE B 1 136 ? 18.797 10.578 2.852 1 98.88 136 ILE B C 1
ATOM 2229 O O . ILE B 1 136 ? 19.062 11.273 3.838 1 98.88 136 ILE B O 1
ATOM 2233 N N . ALA B 1 137 ? 19.141 10.953 1.621 1 98.81 137 ALA B N 1
ATOM 2234 C CA . ALA B 1 137 ? 19.766 12.242 1.354 1 98.81 137 ALA B CA 1
ATOM 2235 C C . ALA B 1 137 ? 18.906 13.391 1.873 1 98.81 137 ALA B C 1
ATOM 2237 O O . ALA B 1 137 ? 19.422 14.367 2.426 1 98.81 137 ALA B O 1
ATOM 2238 N N . TYR B 1 138 ? 17.609 13.32 1.647 1 98.5 138 TYR B N 1
ATOM 2239 C CA . TYR B 1 138 ? 16.688 14.336 2.148 1 98.5 138 TYR B CA 1
ATOM 2240 C C . TYR B 1 138 ? 16.75 14.422 3.668 1 98.5 138 TYR B C 1
ATOM 2242 O O . TYR B 1 138 ? 16.812 15.523 4.23 1 98.5 138 TYR B O 1
ATOM 2250 N N . PHE B 1 139 ? 16.812 13.258 4.359 1 98.19 139 PHE B N 1
ATOM 2251 C CA . PHE B 1 139 ? 16.875 13.227 5.816 1 98.19 139 PHE B CA 1
ATOM 2252 C C . PHE B 1 139 ? 18.172 13.82 6.324 1 98.19 139 PHE B C 1
ATOM 2254 O O . PHE B 1 139 ? 18.219 14.367 7.426 1 98.19 139 PHE B O 1
ATOM 2261 N N . LEU B 1 140 ? 19.172 13.742 5.527 1 98.25 140 LEU B N 1
ATOM 2262 C CA . LEU B 1 140 ? 20.484 14.266 5.91 1 98.25 140 LEU B CA 1
ATOM 2263 C C . LEU B 1 140 ? 20.578 15.758 5.609 1 98.25 140 LEU B C 1
ATOM 2265 O O . LEU B 1 140 ? 21.594 16.391 5.898 1 98.25 140 LEU B O 1
ATOM 2269 N N . GLY B 1 141 ? 19.609 16.344 4.965 1 97.62 141 GLY B N 1
ATOM 2270 C CA . GLY B 1 141 ? 19.547 17.781 4.73 1 97.62 141 GLY B CA 1
ATOM 2271 C C . GLY B 1 141 ? 20.219 18.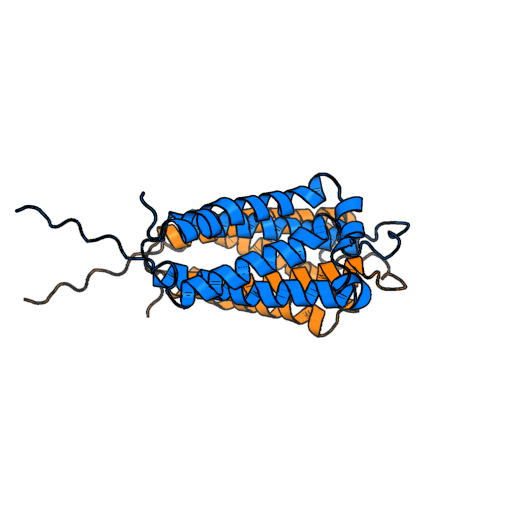203 3.436 1 97.62 141 GLY B C 1
ATOM 2272 O O . GLY B 1 141 ? 20.375 19.406 3.18 1 97.62 141 GLY B O 1
ATOM 2273 N N . ILE B 1 142 ? 20.531 17.281 2.641 1 98.25 142 ILE B N 1
ATOM 2274 C CA . ILE B 1 142 ? 21.266 17.578 1.412 1 98.25 142 ILE B CA 1
ATOM 2275 C C . ILE B 1 142 ? 20.422 18.484 0.516 1 98.25 142 ILE B C 1
ATOM 2277 O O . ILE B 1 142 ? 20.953 19.359 -0.166 1 98.25 142 ILE B O 1
ATOM 2281 N N . PHE B 1 143 ? 19.125 18.344 0.575 1 97.75 143 PHE B N 1
ATOM 2282 C CA . PHE B 1 143 ? 18.25 19.078 -0.331 1 97.75 143 PHE B CA 1
ATOM 2283 C C . PHE B 1 143 ? 17.531 20.203 0.408 1 97.75 143 PHE B C 1
ATOM 2285 O O . PHE B 1 143 ? 16.656 20.859 -0.157 1 97.75 143 PHE B O 1
ATOM 2292 N N . GLY B 1 144 ? 17.859 20.375 1.652 1 96 144 GLY B N 1
ATOM 2293 C CA . GLY B 1 144 ? 17.062 21.25 2.51 1 96 144 GLY B CA 1
ATOM 2294 C C . GLY B 1 144 ? 15.906 20.531 3.17 1 96 144 GLY B C 1
ATOM 2295 O O . GLY B 1 144 ? 15.727 19.328 2.98 1 96 144 GLY B O 1
ATOM 2296 N N . TYR B 1 145 ? 15.172 21.266 3.977 1 95.69 145 TYR B N 1
ATOM 2297 C CA . TYR B 1 145 ? 14.062 20.703 4.727 1 95.69 145 TYR B CA 1
ATOM 2298 C C . TYR B 1 145 ? 12.758 21.406 4.383 1 95.69 145 TYR B C 1
ATOM 2300 O O . TYR B 1 145 ? 12.758 22.562 3.977 1 95.69 145 TYR B O 1
ATOM 2308 N N . ALA B 1 146 ? 11.695 20.625 4.492 1 95.31 146 ALA B N 1
ATOM 2309 C CA . ALA B 1 146 ? 10.367 21.203 4.375 1 95.31 146 ALA B CA 1
ATOM 2310 C C . ALA B 1 146 ? 10.156 22.297 5.414 1 95.31 146 ALA B C 1
ATOM 2312 O O . ALA B 1 146 ? 10.57 22.156 6.57 1 95.31 146 ALA B O 1
ATOM 2313 N N . LYS B 1 147 ? 9.555 23.359 5.012 1 93.06 147 LYS B N 1
ATOM 2314 C CA . LYS B 1 147 ? 9.281 24.469 5.906 1 93.06 147 LYS B CA 1
ATOM 2315 C C . LYS B 1 147 ? 7.797 24.828 5.918 1 93.06 147 LYS B C 1
ATOM 2317 O O . LYS B 1 147 ? 7.168 24.922 4.863 1 93.06 147 LYS B O 1
ATOM 2322 N N . ALA B 1 148 ? 7.316 24.984 7.098 1 90.75 148 ALA B N 1
ATOM 2323 C CA . ALA B 1 148 ? 5.934 25.422 7.238 1 90.75 148 ALA B CA 1
ATOM 2324 C C . ALA B 1 148 ? 5.738 26.812 6.625 1 90.75 148 ALA B C 1
ATOM 2326 O O . ALA B 1 148 ? 6.605 27.672 6.746 1 90.75 148 ALA B O 1
ATOM 2327 N N . PRO B 1 149 ? 4.648 27 5.965 1 87.62 149 PRO B N 1
ATOM 2328 C CA . PRO B 1 149 ? 4.391 28.328 5.414 1 87.62 149 PRO B CA 1
ATOM 2329 C C . PRO B 1 149 ? 4.301 29.406 6.492 1 87.62 149 PRO B C 1
ATOM 2331 O O . PRO B 1 149 ? 3.793 29.156 7.586 1 87.62 149 PRO B O 1
ATOM 2334 N N . LYS B 1 150 ? 4.969 30.531 6.375 1 80.06 150 LYS B N 1
ATOM 2335 C CA . LYS B 1 150 ? 4.918 31.656 7.301 1 80.06 150 LYS B CA 1
ATOM 2336 C C . LYS B 1 150 ? 3.496 32.188 7.445 1 80.06 150 LYS B C 1
ATOM 2338 O O . LYS B 1 150 ? 2.756 32.25 6.461 1 80.06 150 LYS B O 1
ATOM 2343 N N . ALA B 1 151 ? 3.016 32.281 8.688 1 69.5 151 ALA B N 1
ATOM 2344 C CA . ALA B 1 151 ? 1.714 32.875 8.977 1 69.5 151 ALA B CA 1
ATOM 2345 C C . ALA B 1 151 ? 1.587 34.25 8.328 1 69.5 151 ALA B C 1
ATOM 2347 O O . ALA B 1 151 ? 2.576 34.969 8.195 1 69.5 151 ALA B O 1
ATOM 2348 N N . ALA B 1 152 ? 0.751 34.5 7.422 1 57.62 152 ALA B N 1
ATOM 2349 C CA . ALA B 1 152 ? 0.542 35.812 6.832 1 57.62 152 ALA B CA 1
ATOM 2350 C C . ALA B 1 152 ? 0.522 36.906 7.91 1 57.62 152 ALA B C 1
ATOM 2352 O O . ALA B 1 152 ? -0.22 36.812 8.891 1 57.62 152 ALA B O 1
ATOM 2353 N N . ALA B 1 153 ? 1.547 37.625 8.227 1 54.56 153 ALA B N 1
ATOM 2354 C CA . ALA B 1 153 ? 1.531 38.812 9.055 1 54.56 153 ALA B CA 1
ATOM 2355 C C . ALA B 1 153 ? 0.307 39.688 8.758 1 54.56 153 ALA B C 1
ATOM 2357 O O . ALA B 1 153 ? 0.014 39.969 7.594 1 54.56 153 ALA B O 1
ATOM 2358 N N . LYS B 1 154 ? -0.728 39.594 9.531 1 55.41 154 LYS B N 1
ATOM 2359 C CA . LYS B 1 154 ? -1.787 40.594 9.453 1 55.41 154 LYS B CA 1
ATOM 2360 C C . LYS B 1 154 ? -1.206 42 9.273 1 55.41 154 LYS B C 1
ATOM 2362 O O . LYS B 1 154 ? -0.388 42.438 10.086 1 55.41 154 LYS B O 1
ATOM 2367 N N . ARG B 1 155 ? -1.055 42.406 8.07 1 51.19 155 ARG B N 1
ATOM 2368 C CA . ARG B 1 155 ? -0.793 43.844 7.926 1 51.19 155 ARG B CA 1
ATOM 2369 C C . ARG B 1 155 ? -1.666 44.656 8.875 1 51.19 155 ARG B C 1
ATOM 2371 O O . ARG B 1 155 ? -2.893 44.531 8.859 1 51.19 155 ARG B O 1
ATOM 2378 N N . GLU B 1 156 ? -1.296 45.094 9.914 1 45.72 156 GLU B N 1
ATOM 2379 C CA . GLU B 1 156 ? -1.902 46.281 10.469 1 45.72 156 GLU B CA 1
ATOM 2380 C C . GLU B 1 156 ? -1.832 47.469 9.477 1 45.72 156 GLU B C 1
ATOM 2382 O O . GLU B 1 156 ? -0.885 47.562 8.695 1 45.72 156 GLU B O 1
#

Foldseek 3Di:
DDFLDFDVCCCVQQPVLLVLLLVLLCCCVVPVQCQQCLLAVVDDGDPDDDVVSVVVSNVSSVVSNVVSVVSNCQRPPDLDQVSVLVVLVVLLVVLVVQQVVSCVVHDDVSSVPPVSRDPVRCSSNVSSVVSNVVSVCVVVQVRHGRHHDDDPPPDD/DDWLDFDVCCCVQQPVLLVLLLVLLCVCVVPVQCQLCLLAVVDDGDPDDDVVSVVVSNVSSVVSNVVSVVSNCQRPPDLDQVSVLVVLVVLLVVLVVQQVVSCVVHDDVSSVPPVSRDPVRCSSNVSSVVSNVVSVCVVVQVRHGRHHDDDPPPDD

Solvent-accessible surface area (backbone atoms only — not comparable to full-atom values): 16199 Å² total; per-residue (Å²): 122,86,60,38,49,32,70,66,58,32,50,45,59,46,45,49,45,29,51,53,27,43,52,55,22,45,39,44,77,76,37,46,66,57,51,45,34,38,63,24,75,89,49,83,59,70,92,64,85,52,46,36,47,48,23,39,45,40,37,39,17,33,50,28,40,28,50,20,44,38,37,43,39,50,53,62,59,49,64,49,46,67,45,53,50,46,44,51,50,28,49,42,55,31,32,55,44,34,35,48,26,45,38,72,35,46,34,67,72,59,62,71,36,64,90,72,52,50,73,59,42,39,48,53,36,50,50,31,49,55,52,33,55,51,49,53,40,39,74,70,45,76,64,46,68,54,48,57,75,77,75,79,72,75,78,124,123,86,61,37,49,31,69,66,57,32,50,45,59,46,45,50,46,29,50,54,26,42,54,56,22,46,39,45,78,76,37,47,67,57,50,46,36,40,63,23,75,89,48,82,61,70,93,64,85,53,47,34,46,49,22,40,45,39,37,39,17,34,50,27,41,28,49,20,45,39,36,42,37,51,53,61,58,48,64,49,48,65,45,54,49,46,42,50,51,28,50,41,55,31,31,55,44,35,35,49,25,44,38,70,35,44,35,67,71,58,61,70,36,64,91,70,51,50,74,57,42,39,48,53,38,52,50,32,49,54,51,32,54,51,50,51,40,40,75,71,45,77,64,46,66,55,47,56,75,76,75,77,74,76,78,122

Sequence (312 aa):
MPTIFPTWPHILFGVLEPISLALGSVFPLYDLEGFIAGQTPTIAAPATLHPSSVALAYQLGNVYSLLFLVGVGVCHATTEPRVLRNYLIGLAIADVGHVYATYLAMGWDAFADVGAWNALTWGNIGITMFLFVNRIAYFLGIFGYAKAPKAAAKREMPTIFPTWPHILFGVLEPISLALGSVFPLYDLEGFIAGQTPTIAAPATLHPSSVALAYQLGNVYSLLFLVGVGVCHATTEPRVLRNYLIGLAIADVGHVYATYLAMGWDAFADVGAWNALTWGNIGITMFLFVNRIAYFLGIFGYAKAPKAAAKRE

Nearest PDB structures (foldseek):
  2lig-assembly1_B  TM=2.348E-01  e=8.104E+00  Salmonella enterica subsp. enterica serovar Typhimurium

Secondary structure (DSSP, 8-state):
---SS-HHHIIIIIIIHHHHHHHHHHHHHH-HHHHHHTTSTTSPPPSS--HHHHHHHHHHHHHHHHHHHHHHHHHHH---HHHHHHHHHHHHHHHHHHHHHHHHHHHHHHHH-GGG--HHHIIIIIIHHHHHHHHHHHHTTTT----PPP------/---SS-HHHIIIIIIIHHHHHHHHHHHHHH-HHHHHHTTSTTSPPPSS--HHHHHHHHHHHHHHHHHHHHHHHHHHH---HHHHHHHHHHHHHHHHHHHHHHHHHHHHHHHH-GGG--HHHIIIIIIHHHHHHHHHHHHTTTT----PPP------

=== Feature glossary ===
Annotated list of the representations used here:

Nearest PDB structures. The Foldseek neighbor list gives the closest experimentally determined structures in the PDB, ranked by structural alignment. TM-score near 1 means near-identical fold; near 0.3 means only rough topology match. This is how one finds what a novel AlphaFold prediction most resembles in the solved-structure universe.

Foldseek 3Di. Foldseek's 3Di representation compresses backbone geometry into a per-residue letter drawn from a learned twenty-state alphabet. It captures the tertiary interaction pattern around each residue — which residues are packed against it in space, regardless of where they are in sequence.

Radius of gyration, Cα contacts, bounding box. Radius of gyration (Rg) is the root-mean-square distance of Cα atoms from their centroid — a single number for overall size and compactness. A globular domain of N residues has Rg ≈ 2.2·N^0.38 Å; an extended or disordered chain has a much larger Rg. The Cα contact count is the number of residue pairs whose Cα atoms are within 8 Å and are more than four positions apart in sequence — a standard proxy for tertiary packing density. The bounding box is the smallest axis-aligned box enclosing all Cα atoms.

InterPro / GO / CATH / organism. The annotation block draws on four external resources. InterPro: which protein families and domains the sequence belongs to. GO: standardized terms for what the protein does, what process it participates in, and where in the cell it acts. CATH: which structural fold it has in the CATH hierarchy. Organism: the species of origin.

mmCIF coordinates. The mmCIF block holds the 3D Cartesian coordinates of each backbone atom (N, Cα, C, O) in ångströms. mmCIF is the PDB's canonical archive format — a tagged-loop text representation of the atomic model.

pLDDT. pLDDT is the predicted lDDT-Cα score: AlphaFold's confidence that the local environment of each residue (all inter-atomic distances within 15 Å) is correctly placed. It is a per-residue number between 0 and 100, with higher meaning more reliable.

Backbone torsions (φ/ψ). φ (phi) and ψ (psi) are the two rotatable backbone dihedrals per residue: φ is the C(i-1)–N–Cα–C torsion, ψ is the N–Cα–C–N(i+1) torsion, both in degrees on (−180°, 180°]. α-helical residues cluster near (−60°, −45°); β-strand residues near (−120°, +130°). A Ramachandran plot is simply a scatter of (φ, ψ) for every residue.

B-factor. For experimental (PDB) structures, the B-factor (temperature factor) quantifies the positional spread of e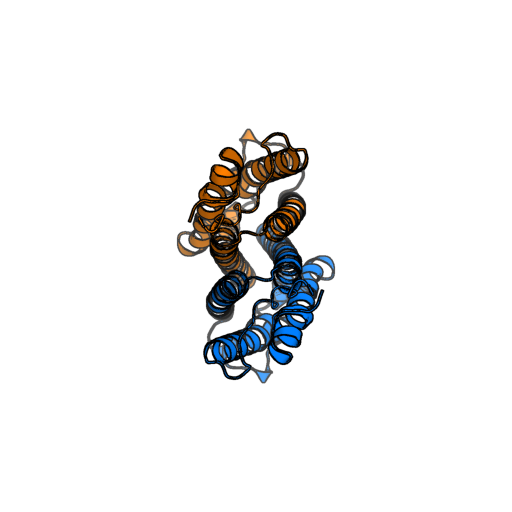ach atom in the crystal — a combination of thermal vibration and static disorder — in units of Å². High B-factors mark flexible loops or poorly resolved regions; low B-factors mark the rigid, well-ordered core.

Secondary structure (3-state, P-SEA). SS3 is a coarse helix/strand/coil call (letters a/b/c) made by the P-SEA algorithm from inter-Cα distances and dihedrals. It is less detailed than DSSP but needs only Cα positions.

Predicted aligned error. Predicted aligned error is AlphaFold's pairwise confidence. Unlike pLDDT (per-residue), PAE is per-residue-pair and captures whether two parts of the structure are correctly placed relative to each other. Units are ångströms of expected positional error.

Solvent-accessible surface area. Solvent-accessible surface area (SASA) is the area in Å² traced out by the centre of a 1.4 Å probe sphere (a water molecule) rolled over the protein's van der Waals surface (Shrake–Rupley / Lee–Richards construction). Buried residues have near-zero SASA; fully exposed residues can exceed 200 Å². The total SASA scales roughly with the number of surface residues.

Secondary structure (8-state, DSSP). The SS8 string is DSSP's per-residue secondary-structure call. α-helix (H) means an i→i+4 H-bond ladder; β-strand (E) means the residue participates in a β-sheet; 3₁₀ (G) and π (I) are tighter and wider helices; T/S are turns/bends; '-' is loop.

Rendered structure images. Structure images are PyMOL renders from six orthogonal camera directions. Cartoon representation draws helices as coils and strands as arrows; sticks shows the backbone as bonds; surface shows the solvent-excluded envelope. Rainbow coloring maps sequence position to hue (blue→red, N→C); chain coloring assigns a distinct color per polypeptide.

Sequence. The amino-acid sequence is the protein's primary structure: the linear order of residues from the N-terminus to the C-terminus, written in one-letter code. Everything else here — the 3D coordinates, the secondary structure, the domain annotations — is ultimately a consequence of this string.

Contact-map, Ramachandran, and PAE plots. Three diagnostic plots accompany the record. The Cα contact map visualizes the tertiary structure as a 2D adjacency matrix (8 Å cutoff, sequence-local contacts suppressed). The Ramachandran plot shows the distribution of backbone (φ, ψ) torsions, with points in the α and β basins reflecting secondary structure content. The PAE plot shows AlphaFold's inter-residue confidence as a color matrix.